Protein 4RWW (pdb70)

InterPro domains:
  IPR010375 Cyclic-di-AMP receptor [PF06153] (1-109)
  IPR010375 Cyclic-di-AMP receptor [PTHR38456] (1-109)
  IPR011322 Nitrogen regulatory PII-like, alpha/beta [SSF54913] (1-108)
  IPR015867 Nitrogen regulatory protein PII/ATP phosphoribosyltransferase, C-terminal [G3DSA:3.30.70.120] (1-103)

CATH classification: 3.30.70.120

Solvent-accessible surface area: 17755 Å² total; per-residue (Å²): 65,34,0,0,5,0,20,3,6,73,116,3,10,111,105,0,4,79,21,0,53,190,26,121,11,53,20,10,34,11,89,6,42,15,6,119,29,107,38,46,27,11,1,0,6,0,23,4,93,85,165,63,17,126,87,0,8,56,33,0,90,120,15,0,83,13,67,114,48,98,52,109,67,94,108,99,177,56,145,97,154,86,126,168,122,46,201,83,103,87,30,160,35,17,0,2,40,0,18,2,3,31,22,97,39,76,45,92,23,76,77,101,203,86,31,0,0,3,0,19,4,6,77,118,5,8,89,143,0,7,67,24,0,49,183,26,120,13,54,20,10,75,1,86,5,51,11,5,115,25,90,37,45,31,6,0,0,7,0,22,10,89,82,158,65,12,126,82,0,6,41,27,0,109,120,19,8,97,18,65,121,45,134,48,105,137,157,150,91,138,160,135,92,192,98,70,87,26,164,36,18,1,1,41,0,12,0,4,35,17,92,33,78,47,94,23,93,82,162,64,34,0,0,3,0,22,3,16,82,119,4,17,88,107,0,1,68,20,1,49,183,25,117,15,52,20,11,21,3,90,6,43,15,11,119,60,121,52,52,28,14,0,0,4,0,18,2,66,75,138,65,13,118,74,0,5,57,34,0,87,118,15,0,26,7,58,92,66,85,70,103,179,181,174,139,76,201,92,119,87,41,82,39,11,0,0,41,0,12,1,3,30,19,103,29,82,41,92,26,115,53,102

B-factor: mean 17.12, std 9.68, range [6.4, 66.43]

Organism: Listeria monocytogenes serovar 1/2a (strain ATCC BAA-679 / EGD-e) (NCBI:txid169963)

Secondary structure (DSSP, 8-state):
-EEEEEEE-HHHHHHHHHHHHHTT---EEEEEEETTT--EEEEEEEEE-GGGHHHHHHHHHHH---EEEEPPPP----SSSS-------EEEE-SEEEEEEE-SEEEEE----/-EEEEEEE-HHHHHHHHHHHHHTT---EEEEEEETTT--EEEEEEEEE-GGGHHHHHHHHHHH---EEEEPP---S--PPPP-EEEE-SEEEEEEE-SEEEEE---/-EEEEEEE-HHHHHHHHHHHHHTT---EEEEEEETTT--EEEEEEEEE-GGGHHHHHHHHHHH---EEEE-------S--EEEE-SEEEEEEE-SEEEEE---

Foldseek 3Di:
DKKKKKKAAPVLVVVLVVLCVVVVWDKDKDWDADPVLRDIIMIIITDDDPVCVVVSVVSLQVRFAKDWDWRPDDPDDDDDPDDDDDDTDTDIDGRIDMDIGDDPDDDDDDDDD/DKKKKKKAAPVLVVVLVVLCVVVVWDKDKDWDADPPLRDITIIIITDDDPVCVVVSVVSQVVRFAKDWDWGDDPPDDDDDDTDTDTDGRIDMDIGDDPDDDDDDDD/DKKKKKKAAPVLVVVLCVLCVVVVWDKDKDFDADDPQRGTTIIIITDDDPVCPVVSVVSLQVRFAWDWDWRDDVDDDDTDTDTRHRIDMDIGDDPDDDDDDDD

Sequence (322 aa):
MKLIFAIVQDQDSNRLSSDALTKGNFGATKLATTGGFLKAGNTTFIIGTEDERVEDALAIIKENCKAREQMMTPSASLGVTVDTYVPYPIEVQVGGATVFVMPVESFHHFLEHHMKLIFAIVQDQDSSNNRLSDALTKGNFGATKLATTGGFLKAGNTTFIIGTEDERVEDALAIIKEENCKAREQMMTPTVDTYVPYPIEVQVGGATVFVMMPVESFHHFLEHMKLIFAIVQDQDSNRLSDALTKGNFGATKLATTTGGFLKAGNTTFIIGTTEDERVEDALAIIKENCKAREQMMTPTYVPYPIEVQVGGATVFVMPVESFHHFLEH

Nearest PDB structures (foldseek):
  4rww-assembly1_A  TM=1.009E+00  e=6.161E-22  Listeria monocytogenes EGD-e
  4rww-assembly1_B  TM=9.510E-01  e=1.796E-19  Listeria monocytogenes EGD-e
  4rww-assembly1_C  TM=9.713E-01  e=3.162E-18  Listeria monocytogenes EGD-e
  4rle-assembly1_A  TM=8.998E-01  e=3.228E-13  Bacillus subtilis subsp. subtilis str. 168
  3m05-assembly1_B  TM=8.371E-01  e=7.255E-12  Pediococcus pentosaceus ATCC 25745

Structure (mmCIF, N/CA/C/O backbone):
data_4RWW
#
_entry.id   4RWW
#
_cell.length_a   51.108
_cell.length_b   51.788
_cell.length_c   52.996
_cell.angle_alpha   110.80
_cell.angle_beta   105.59
_cell.angle_gamma   109.84
#
_symmetry.space_group_name_H-M   'P 1'
#
loop_
_entity.id
_entity.type
_entity.pdbx_description
1 polymer 'Lmo2692 protein'
2 non-polymer "(2R,3R,3aS,5R,7aR,9R,10R,10aS,12R,14aR)-2,9-bis(6-amino-9H-purin-9-yl)octahydro-2H,7H-difuro[3,2-d:3',2'-j][1,3,7,9,2,8 ]tetraoxadiphosphacyclododecine-3,5,10,12-tetrol 5,12-dioxide"
3 water water
#
loop_
_atom_site.group_PDB
_atom_site.id
_atom_site.type_symbol
_atom_site.label_atom_id
_atom_site.label_alt_id
_atom_site.label_comp_id
_atom_site.label_asym_id
_atom_site.label_entity_id
_atom_site.label_seq_id
_atom_site.pdbx_PDB_ins_code
_atom_site.Cartn_x
_atom_site.Cartn_y
_atom_site.Cartn_z
_atom_site.occupancy
_atom_site.B_iso_or_equiv
_atom_site.auth_seq_id
_atom_site.auth_comp_id
_atom_site.auth_asym_id
_atom_site.auth_atom_id
_atom_site.pdbx_PDB_model_num
ATOM 1 N N . MET A 1 1 ? 77.533 64.400 -109.081 1.00 12.23 1 MET A N 1
ATOM 2 C CA . MET A 1 1 ? 76.757 63.840 -107.918 1.00 10.79 1 MET A CA 1
ATOM 3 C C . MET A 1 1 ? 76.218 65.015 -107.089 1.00 9.53 1 MET A C 1
ATOM 4 O O . MET A 1 1 ? 76.801 66.095 -107.105 1.00 11.72 1 MET A O 1
ATOM 9 N N . LYS A 1 2 ? 75.092 64.789 -106.417 1.00 9.78 2 LYS A N 1
ATOM 10 C CA . LYS A 1 2 ? 74.496 65.734 -105.545 1.00 8.92 2 LYS A CA 1
ATOM 11 C C . LYS A 1 2 ? 74.216 65.082 -104.206 1.00 9.40 2 LYS A C 1
ATOM 12 O O . LYS A 1 2 ? 74.121 63.849 -104.086 1.00 9.08 2 LYS A O 1
ATOM 18 N N . LEU A 1 3 ? 74.143 65.923 -103.171 1.00 8.63 3 LEU A N 1
ATOM 19 C CA . LEU A 1 3 ? 73.781 65.476 -101.829 1.00 9.30 3 LEU A CA 1
ATOM 20 C C . LEU A 1 3 ? 72.560 66.225 -101.371 1.00 9.59 3 LEU A C 1
ATOM 21 O O . LEU A 1 3 ? 72.559 67.442 -101.358 1.00 9.07 3 LEU A O 1
ATOM 26 N N . ILE A 1 4 ? 71.476 65.499 -101.185 1.00 8.47 4 ILE A N 1
ATOM 27 C CA . ILE A 1 4 ? 70.163 66.095 -100.902 1.00 8.27 4 ILE A CA 1
ATOM 28 C C . ILE A 1 4 ? 69.976 66.060 -99.375 1.00 9.19 4 ILE A C 1
ATOM 29 O O . ILE A 1 4 ? 70.059 65.008 -98.760 1.00 9.58 4 ILE A O 1
ATOM 34 N N . PHE A 1 5 ? 69.581 67.186 -98.785 1.00 8.19 5 PHE A N 1
ATOM 35 C CA . PHE A 1 5 ? 69.197 67.238 -97.395 1.00 8.84 5 PHE A CA 1
ATOM 36 C C . PHE A 1 5 ? 67.696 67.515 -97.388 1.00 9.88 5 PHE A C 1
ATOM 37 O O . PHE A 1 5 ? 67.238 68.507 -97.932 1.00 9.85 5 PHE A O 1
ATOM 45 N N . ALA A 1 6 ? 66.938 66.598 -96.837 1.00 9.59 6 ALA A N 1
ATOM 46 C CA . ALA A 1 6 ? 65.472 66.748 -96.810 1.00 8.51 6 ALA A CA 1
ATOM 47 C C . ALA A 1 6 ? 64.961 66.660 -95.374 1.00 11.00 6 ALA A C 1
ATOM 48 O O . ALA A 1 6 ? 65.194 65.663 -94.718 1.00 11.39 6 ALA A O 1
ATOM 50 N N . ILE A 1 7 ? 64.203 67.671 -94.943 1.00 9.29 7 ILE A N 1
ATOM 51 C CA . ILE A 1 7 ? 63.634 67.701 -93.610 1.00 8.88 7 ILE A CA 1
ATOM 52 C C . ILE A 1 7 ? 62.161 67.359 -93.756 1.00 9.09 7 ILE A C 1
ATOM 53 O O . ILE A 1 7 ? 61.441 68.019 -94.475 1.00 8.18 7 ILE A O 1
ATOM 58 N N . VAL A 1 8 ? 61.763 66.281 -93.121 1.00 9.37 8 VAL A N 1
ATOM 59 C CA . VAL A 1 8 ? 60.428 65.696 -93.299 1.00 9.89 8 VAL A CA 1
ATOM 60 C C . VAL A 1 8 ? 59.807 65.426 -91.939 1.00 9.74 8 VAL A C 1
ATOM 61 O O . VAL A 1 8 ? 60.483 65.384 -90.916 1.00 10.69 8 VAL A O 1
ATOM 65 N N . GLN A 1 9 ? 58.506 65.175 -91.937 1.00 11.15 9 GLN A N 1
ATOM 66 C CA . GLN A 1 9 ? 57.799 64.879 -90.726 1.00 12.40 9 GLN A CA 1
ATOM 67 C C . GLN A 1 9 ? 58.050 63.422 -90.316 1.00 11.80 9 GLN A C 1
ATOM 68 O O . GLN A 1 9 ? 58.157 62.509 -91.153 1.00 14.05 9 GLN A O 1
ATOM 74 N N . ASP A 1 10 ? 58.081 63.210 -89.010 1.00 11.65 10 ASP A N 1
ATOM 75 C CA . ASP A 1 10 ? 58.258 61.872 -88.439 1.00 12.95 10 ASP A CA 1
ATOM 76 C C . ASP A 1 10 ? 57.270 60.853 -88.980 1.00 12.70 10 ASP A C 1
ATOM 77 O O . ASP A 1 10 ? 57.639 59.678 -89.256 1.00 14.59 10 ASP A O 1
ATOM 82 N N . GLN A 1 11 ? 56.036 61.306 -89.194 1.00 16.29 11 GLN A N 1
ATOM 83 C CA . GLN A 1 11 ? 54.947 60.423 -89.696 1.00 18.78 11 GLN A CA 1
ATOM 84 C C . GLN A 1 11 ? 55.253 59.824 -91.071 1.00 15.33 11 GLN A C 1
ATOM 85 O O . GLN A 1 11 ? 54.771 58.710 -91.397 1.00 18.30 11 GLN A O 1
ATOM 91 N N . ASP A 1 12 ? 56.103 60.512 -91.848 1.00 13.55 12 ASP A N 1
ATOM 92 C CA . ASP A 1 12 ? 56.460 60.074 -93.214 1.00 13.99 12 ASP A CA 1
ATOM 93 C C . ASP A 1 12 ? 57.847 59.383 -93.309 1.00 13.42 12 ASP A C 1
ATOM 94 O O . ASP A 1 12 ? 58.222 58.863 -94.378 1.00 14.51 12 ASP A O 1
ATOM 99 N N . SER A 1 13 ? 58.558 59.325 -92.194 1.00 13.12 13 SER A N 1
ATOM 100 C CA . SER A 1 13 ? 59.961 58.917 -92.210 1.00 12.70 13 SER A CA 1
ATOM 101 C C . SER A 1 13 ? 60.103 57.454 -92.649 1.00 15.35 13 SER A C 1
ATOM 102 O O . SER A 1 13 ? 60.896 57.127 -93.531 1.00 13.95 13 SER A O 1
ATOM 105 N N . ASN A 1 14 ? 59.322 56.561 -92.043 1.00 15.46 14 ASN A N 1
ATOM 106 C CA . ASN A 1 14 ? 59.429 55.154 -92.422 1.00 17.58 14 ASN A CA 1
ATOM 107 C C . ASN A 1 14 ? 58.998 54.882 -93.864 1.00 15.46 14 ASN A C 1
ATOM 108 O O . ASN A 1 14 ? 59.666 54.123 -94.585 1.00 16.03 14 ASN A O 1
ATOM 113 N N . ARG A 1 15 ? 57.927 55.530 -94.301 1.00 15.69 15 ARG A N 1
ATOM 114 C CA . ARG A 1 15 ? 57.415 55.381 -95.647 1.00 16.95 15 ARG A CA 1
ATOM 115 C C . ARG A 1 15 ? 58.440 55.915 -96.669 1.00 14.87 15 ARG A C 1
ATOM 116 O O . ARG A 1 15 ? 58.698 55.301 -97.699 1.00 15.27 15 ARG A O 1
ATOM 124 N N . LEU A 1 16 ? 59.073 57.035 -96.352 1.00 12.91 16 LEU A N 1
ATOM 125 C CA . LEU A 1 16 ? 60.074 57.594 -97.266 1.00 11.36 16 LEU A CA 1
ATOM 126 C C . LEU A 1 16 ? 61.300 56.687 -97.357 1.00 12.43 16 LEU A C 1
ATOM 127 O O . LEU A 1 16 ? 61.775 56.396 -98.452 1.00 14.32 16 LEU A O 1
ATOM 132 N N A SER A 1 17 ? 61.786 56.205 -96.216 0.50 11.96 17 SER A N 1
ATOM 133 N N B SER A 1 17 ? 61.753 56.189 -96.223 0.50 13.34 17 SER A N 1
ATOM 134 C CA A SER A 1 17 ? 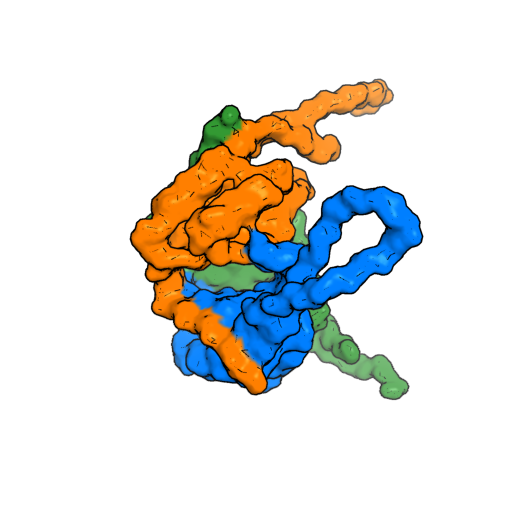62.942 55.304 -96.196 0.50 11.89 17 SER A CA 1
ATOM 135 C CA B SER A 1 17 ? 62.909 55.326 -96.200 0.50 14.48 17 SER A CA 1
ATOM 136 C C A SER A 1 17 ? 62.641 54.073 -97.052 0.50 12.22 17 SER A C 1
ATOM 137 C C B SER A 1 17 ? 62.647 54.067 -97.028 0.50 13.54 17 SER A C 1
ATOM 138 O O A SER A 1 17 ? 63.458 53.672 -97.840 0.50 12.78 17 SER A O 1
ATOM 139 O O B SER A 1 17 ? 63.499 53.643 -97.770 0.50 13.61 17 SER A O 1
ATOM 144 N N . ASP A 1 18 ? 61.478 53.463 -96.850 1.00 13.84 18 ASP A N 1
ATOM 145 C CA . ASP A 1 18 ? 61.091 52.273 -97.635 1.00 15.29 18 ASP A CA 1
ATOM 146 C C . ASP A 1 18 ? 61.031 52.566 -99.132 1.00 13.92 18 ASP A C 1
ATOM 147 O O . ASP A 1 18 ? 61.558 51.799 -99.961 1.00 14.38 18 ASP A O 1
ATOM 152 N N . ALA A 1 19 ? 60.503 53.736 -99.491 1.00 12.26 19 ALA A N 1
ATOM 153 C CA . ALA A 1 19 ? 60.374 54.113 -100.885 1.00 12.30 19 ALA A CA 1
ATOM 154 C C . ALA A 1 19 ? 61.725 54.390 -101.518 1.00 11.79 19 ALA A C 1
ATOM 155 O O . ALA A 1 19 ? 61.954 54.066 -102.658 1.00 11.70 19 ALA A O 1
ATOM 157 N N . LEU A 1 20 ? 62.633 55.006 -100.765 1.00 10.12 20 LEU A N 1
ATOM 158 C CA . LEU A 1 20 ? 63.961 55.219 -101.294 1.00 9.41 20 LEU A CA 1
ATOM 159 C C . LEU A 1 20 ? 64.662 53.892 -101.556 1.00 11.44 20 LEU A C 1
ATOM 160 O O . LEU A 1 20 ? 65.276 53.736 -102.592 1.00 11.78 20 LEU A O 1
ATOM 165 N N . THR A 1 21 ? 64.657 52.996 -100.587 1.00 12.44 21 THR A N 1
ATOM 166 C CA . THR A 1 21 ? 65.264 51.670 -100.766 1.00 13.39 21 THR A CA 1
ATOM 167 C C . THR A 1 21 ? 64.662 50.935 -101.971 1.00 12.41 21 THR A C 1
ATOM 168 O O . THR A 1 21 ? 65.384 50.387 -102.791 1.00 12.54 21 THR A O 1
ATOM 172 N N . LYS A 1 22 ? 63.335 50.934 -102.094 1.00 12.59 22 LYS A N 1
ATOM 173 C CA . LYS A 1 22 ? 62.679 50.276 -103.231 1.00 14.55 22 LYS A CA 1
ATOM 174 C C . LYS A 1 22 ? 63.129 50.878 -104.552 1.00 14.56 22 LYS A C 1
ATOM 175 O O . LYS A 1 22 ? 63.288 50.160 -105.545 1.00 16.81 22 LYS A O 1
ATOM 181 N N . GLY A 1 23 ? 63.421 52.175 -104.536 1.00 12.00 23 GLY A N 1
AT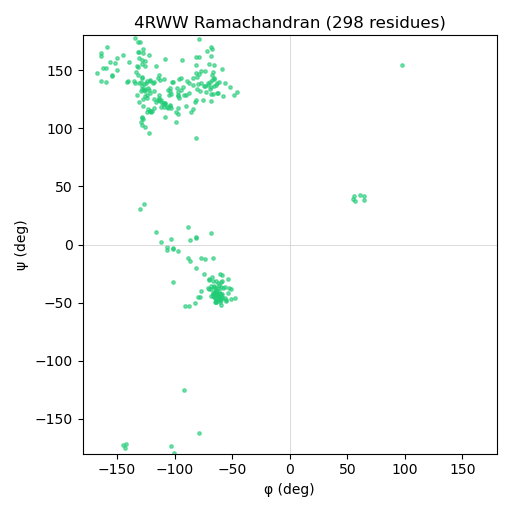OM 182 C CA . GLY A 1 23 ? 63.940 52.877 -105.691 1.00 10.81 23 GLY A CA 1
ATOM 183 C C . GLY A 1 23 ? 65.451 52.856 -105.894 1.00 10.66 23 GLY A C 1
ATOM 184 O O . GLY A 1 23 ? 65.985 53.515 -106.791 1.00 12.11 23 GLY A O 1
ATOM 185 N N . ASN A 1 24 ? 66.146 52.127 -105.021 1.00 11.36 24 ASN A N 1
ATOM 186 C CA . ASN A 1 24 ? 67.573 51.932 -105.072 1.00 11.05 24 ASN A CA 1
ATOM 187 C C . ASN A 1 24 ? 68.294 53.239 -104.856 1.00 11.26 24 ASN A C 1
ATOM 188 O O . ASN A 1 24 ? 69.347 53.484 -105.443 1.00 10.54 24 ASN A O 1
ATOM 193 N N . PHE A 1 25 ? 67.758 54.063 -103.953 1.00 10.65 25 PHE A N 1
ATOM 194 C CA . PHE A 1 25 ? 68.507 55.245 -103.473 1.00 11.67 25 PHE A CA 1
ATOM 195 C C . PHE A 1 25 ? 69.045 54.940 -102.079 1.00 12.06 25 PHE A C 1
ATOM 196 O O . PHE A 1 25 ? 68.284 54.512 -101.226 1.00 13.51 25 PHE A O 1
ATOM 204 N N . GLY A 1 26 ? 70.325 55.227 -101.867 1.00 12.67 26 GLY A N 1
ATOM 205 C CA . GLY A 1 26 ? 70.901 55.147 -100.540 1.00 11.56 26 GLY A CA 1
ATOM 206 C C . GLY A 1 26 ? 70.511 56.375 -99.753 1.00 11.15 26 GLY A C 1
ATOM 207 O O . GLY A 1 26 ? 70.160 57.422 -100.308 1.00 10.64 26 GLY A O 1
ATOM 208 N N . ALA A 1 27 ? 70.627 56.261 -98.444 1.00 9.50 27 ALA A N 1
ATOM 209 C CA . ALA A 1 27 ? 70.109 57.314 -97.553 1.00 10.03 27 ALA A CA 1
ATOM 210 C C . ALA A 1 27 ? 70.648 57.072 -96.180 1.00 11.52 27 ALA A C 1
ATOM 211 O O . ALA A 1 27 ? 70.826 55.904 -95.725 1.00 9.81 27 ALA A O 1
ATOM 213 N N . THR A 1 28 ? 70.865 58.180 -95.476 1.00 9.01 28 THR A N 1
ATOM 214 C CA . THR A 1 28 ? 71.179 58.149 -94.071 1.00 9.20 28 THR A CA 1
ATOM 215 C C . THR A 1 28 ? 70.213 59.128 -93.411 1.00 10.97 28 THR A C 1
ATOM 216 O O . THR A 1 28 ? 69.926 60.188 -93.974 1.00 11.86 28 THR A O 1
ATOM 220 N N . LYS A 1 29 ? 69.673 58.789 -92.237 1.00 9.99 29 LYS A N 1
ATOM 221 C CA . LYS A 1 29 ? 68.834 59.758 -91.568 1.00 12.00 29 LYS A CA 1
ATOM 222 C C . LYS A 1 29 ? 69.118 59.991 -90.131 1.00 12.42 29 LYS A C 1
ATOM 223 O O . LYS A 1 29 ? 69.755 59.192 -89.474 1.00 9.75 29 LYS A O 1
ATOM 229 N N . LEU A 1 30 ? 68.558 61.073 -89.616 1.00 13.82 30 LEU A N 1
ATOM 230 C CA . LEU A 1 30 ? 68.678 61.374 -88.217 1.00 17.09 30 LEU A CA 1
ATOM 231 C C . LEU A 1 30 ? 67.487 62.142 -87.698 1.00 15.45 30 LEU A C 1
ATOM 232 O O . LEU A 1 30 ? 66.855 62.903 -88.400 1.00 12.85 30 LEU A O 1
ATOM 237 N N . ALA A 1 31 ? 67.198 61.931 -86.422 1.00 15.93 31 ALA A N 1
ATOM 238 C CA . ALA A 1 31 ? 66.175 62.673 -85.716 1.00 16.21 31 ALA A CA 1
ATOM 239 C C . ALA A 1 31 ? 66.650 64.094 -85.461 1.00 15.37 31 ALA A C 1
ATOM 240 O O . ALA A 1 31 ? 67.761 64.312 -84.992 1.00 15.43 31 ALA A O 1
ATOM 242 N N . THR A 1 32 ? 65.791 65.043 -85.783 1.00 13.45 32 THR A N 1
ATOM 243 C CA . THR A 1 32 ? 66.122 66.459 -85.642 1.00 11.92 32 THR A CA 1
ATOM 244 C C . THR A 1 32 ? 64.932 67.127 -84.987 1.00 11.29 32 THR A C 1
ATOM 245 O O . THR A 1 32 ? 63.965 66.462 -84.596 1.00 12.31 32 THR A O 1
ATOM 249 N N . THR A 1 33 ? 65.036 68.420 -84.715 1.00 11.09 33 THR A N 1
ATOM 250 C CA . THR A 1 33 ? 63.870 69.198 -84.284 1.00 11.53 33 THR A CA 1
ATOM 251 C C . THR A 1 33 ? 63.806 70.484 -85.099 1.00 12.22 33 THR A C 1
ATOM 252 O O . THR A 1 33 ? 64.858 71.025 -85.553 1.00 11.21 33 THR A O 1
ATOM 256 N N . GLY A 1 34 ? 62.595 71.013 -85.255 1.00 9.67 34 GLY A N 1
ATOM 257 C CA . GLY A 1 34 ? 62.391 72.252 -85.985 1.00 10.44 34 GLY A CA 1
ATOM 258 C C . GLY A 1 34 ? 62.606 73.453 -85.124 1.00 11.03 34 GLY A C 1
ATOM 259 O O . GLY A 1 34 ? 62.307 73.453 -83.898 1.00 12.56 34 GLY A O 1
ATOM 260 N N . GLY A 1 35 ? 63.184 74.490 -85.726 1.00 9.76 35 GLY A N 1
ATOM 261 C CA . GLY A 1 35 ? 63.457 75.678 -84.993 1.00 10.54 35 GLY A CA 1
ATOM 262 C C . GLY A 1 35 ? 62.194 76.418 -84.576 1.00 13.83 35 GLY A C 1
ATOM 263 O O . GLY A 1 35 ? 62.203 77.116 -83.566 1.00 14.35 35 GLY A O 1
ATOM 264 N N . PHE A 1 36 ? 61.096 76.292 -85.321 1.00 11.94 36 PHE A N 1
ATOM 265 C CA . PHE A 1 36 ? 59.842 77.018 -84.936 1.00 11.93 36 PHE A CA 1
ATOM 266 C C . PHE A 1 36 ? 58.962 76.245 -83.967 1.00 12.60 36 PHE A C 1
ATOM 267 O O . PHE A 1 36 ? 58.607 76.765 -82.919 1.00 13.63 36 PHE A O 1
ATOM 275 N N . LEU A 1 37 ? 58.611 75.014 -84.281 1.00 10.91 37 LEU A N 1
ATOM 276 C CA . LEU A 1 37 ? 57.687 74.283 -83.413 1.00 12.60 37 LEU A CA 1
ATOM 277 C C . LEU A 1 37 ? 58.415 73.562 -82.275 1.00 12.95 37 LEU A C 1
ATOM 278 O O . LEU A 1 37 ? 57.801 73.129 -81.280 1.00 13.89 37 LEU A O 1
ATOM 283 N N . LYS A 1 38 ? 59.736 73.451 -82.384 1.00 13.31 38 LYS A N 1
ATOM 284 C CA . LYS A 1 38 ? 60.534 72.813 -81.370 1.00 14.10 38 LYS A CA 1
ATOM 285 C C . LYS A 1 38 ? 60.070 71.401 -81.125 1.00 16.28 38 LYS A C 1
ATOM 286 O O . LYS A 1 38 ? 60.129 70.872 -80.009 1.00 18.19 38 LYS A O 1
ATOM 292 N N . ALA A 1 39 ? 59.670 70.737 -82.194 1.00 13.56 39 ALA A N 1
ATOM 293 C CA . ALA A 1 39 ? 59.189 69.394 -82.098 1.00 16.74 39 ALA A CA 1
ATOM 294 C C . ALA A 1 39 ? 60.008 68.463 -82.965 1.00 14.88 39 ALA A C 1
ATOM 295 O O . ALA A 1 39 ? 60.762 68.900 -83.858 1.00 13.87 39 ALA A O 1
ATOM 297 N N . GLY A 1 40 ? 59.896 67.181 -82.704 1.00 14.04 40 GLY A N 1
ATOM 298 C CA . GLY A 1 40 ? 60.690 66.205 -83.467 1.00 12.80 40 GLY A CA 1
ATOM 299 C C . GLY A 1 40 ? 60.349 66.160 -84.950 1.00 12.21 40 GLY A C 1
ATOM 300 O O . GLY A 1 40 ? 59.180 66.276 -85.338 1.00 13.77 40 GLY A O 1
ATOM 301 N N . ASN A 1 41 ? 61.382 66.089 -85.795 1.00 11.15 41 ASN A N 1
ATOM 302 C CA . ASN A 1 41 ? 61.195 65.770 -87.199 1.00 11.36 41 ASN A CA 1
ATOM 303 C C . ASN A 1 41 ? 62.398 64.952 -87.626 1.00 11.17 41 ASN A C 1
ATOM 304 O O . ASN A 1 41 ? 63.162 64.501 -86.779 1.00 10.95 41 ASN A O 1
ATOM 309 N N . THR A 1 42 ? 62.520 64.674 -88.921 1.00 10.67 42 THR A N 1
ATOM 310 C CA . THR A 1 42 ? 63.590 63.805 -89.394 1.00 10.69 42 THR A CA 1
ATOM 311 C C . THR A 1 42 ? 64.297 64.474 -90.551 1.00 10.68 42 THR A C 1
ATOM 312 O O . THR A 1 42 ? 63.659 65.023 -91.438 1.00 12.28 42 THR A O 1
ATOM 316 N N . THR A 1 43 ? 65.609 64.364 -90.555 1.00 10.62 43 THR A N 1
ATOM 317 C CA . THR A 1 43 ? 66.425 64.881 -91.666 1.00 10.25 43 THR A CA 1
ATOM 318 C C . THR A 1 43 ? 67.108 63.737 -92.406 1.00 11.35 43 THR A C 1
ATOM 319 O O . THR A 1 43 ? 67.765 62.896 -91.782 1.00 11.13 43 THR A O 1
ATOM 323 N N . PHE A 1 44 ? 66.880 63.670 -93.721 1.00 10.00 44 PHE A N 1
ATOM 324 C CA . PHE A 1 44 ? 67.456 62.661 -94.596 1.00 9.34 44 PHE A CA 1
ATOM 325 C C . PHE A 1 44 ? 68.627 63.272 -95.345 1.00 9.86 44 PHE A C 1
ATOM 326 O O . PHE A 1 44 ? 68.552 64.435 -95.733 1.00 11.88 44 PHE A O 1
ATOM 334 N N . ILE A 1 45 ? 69.691 62.495 -95.501 1.00 9.20 45 ILE A N 1
ATOM 335 C CA . ILE A 1 45 ? 70.826 62.831 -96.353 1.00 8.77 45 ILE A CA 1
ATOM 336 C C . ILE A 1 45 ? 70.891 61.769 -97.431 1.00 9.36 45 ILE A C 1
ATOM 337 O O . ILE A 1 45 ? 71.027 60.580 -97.129 1.00 9.40 45 ILE A O 1
ATOM 342 N N . ILE A 1 46 ? 70.716 62.183 -98.676 1.00 7.35 46 ILE A N 1
ATOM 343 C CA . ILE A 1 46 ? 70.539 61.239 -99.797 1.00 8.38 46 ILE A CA 1
ATOM 344 C C . ILE A 1 46 ? 71.532 61.633 -100.879 1.00 8.22 46 ILE A C 1
ATOM 345 O O . ILE A 1 46 ? 71.350 62.649 -101.558 1.00 8.49 46 ILE A O 1
ATOM 350 N N . GLY A 1 47 ? 72.571 60.842 -101.084 1.00 7.91 47 GLY A N 1
ATOM 351 C CA . GLY A 1 47 ? 73.537 61.119 -102.161 1.00 8.03 47 GLY A CA 1
ATOM 352 C C . GLY A 1 47 ? 73.067 60.432 -103.444 1.00 8.94 47 GLY A C 1
ATOM 353 O O . GLY A 1 47 ? 72.640 59.269 -103.395 1.00 8.96 47 GLY A O 1
ATOM 354 N N . THR A 1 48 ? 73.223 61.101 -104.575 1.00 9.21 48 THR A N 1
ATOM 355 C CA . THR A 1 48 ? 72.653 60.571 -105.828 1.00 9.36 48 THR A CA 1
ATOM 356 C C . THR A 1 48 ? 73.467 61.111 -106.980 1.00 9.20 48 THR A C 1
ATOM 357 O O . THR A 1 48 ? 73.869 62.283 -107.016 1.00 10.39 48 THR A O 1
ATOM 361 N N . GLU A 1 49 ? 73.611 60.286 -108.014 1.00 8.58 49 GLU A N 1
ATOM 362 C CA . GLU A 1 49 ? 74.187 60.780 -109.256 1.00 8.63 49 GLU A CA 1
ATOM 363 C C . GLU A 1 49 ? 73.264 61.832 -109.905 1.00 10.21 49 GLU A C 1
ATOM 364 O O . GLU A 1 49 ? 72.045 61.809 -109.701 1.00 9.48 49 GLU A O 1
ATOM 370 N N . ASP A 1 50 ? 73.854 62.721 -110.695 1.00 10.88 50 ASP A N 1
ATOM 371 C CA . ASP A 1 50 ? 73.089 63.826 -111.324 1.00 11.97 50 ASP A CA 1
ATOM 372 C C . ASP A 1 50 ? 71.855 63.332 -112.123 1.00 11.62 50 ASP A C 1
ATOM 373 O O . ASP A 1 50 ? 70.776 63.897 -112.035 1.00 12.06 50 ASP A O 1
ATOM 378 N N . GLU A 1 51 ? 72.019 62.250 -112.873 1.00 11.08 51 GLU A N 1
ATOM 379 C CA . GLU A 1 51 ? 70.949 61.627 -113.643 1.00 11.63 51 GLU A CA 1
ATOM 380 C C . GLU A 1 51 ? 69.718 61.294 -112.834 1.00 11.60 51 GLU A C 1
ATOM 381 O O . GLU A 1 51 ? 68.590 61.294 -113.374 1.00 11.93 51 GLU A O 1
ATOM 387 N N . ARG A 1 52 ? 69.921 61.005 -111.522 1.00 8.89 52 ARG A N 1
ATOM 388 C CA . ARG A 1 52 ? 68.896 60.421 -110.663 1.00 8.93 52 ARG A CA 1
ATOM 389 C C . ARG A 1 52 ? 68.214 61.429 -109.733 1.00 9.31 52 ARG A C 1
ATOM 390 O O . ARG A 1 52 ? 67.281 61.089 -109.015 1.00 9.78 52 ARG A O 1
ATOM 398 N N . VAL A 1 53 ? 68.680 62.653 -109.768 1.00 9.34 53 VAL A N 1
ATOM 399 C CA . VAL A 1 53 ? 68.199 63.670 -108.819 1.00 10.74 53 VAL A CA 1
ATOM 400 C C . VAL A 1 53 ? 66.703 63.875 -108.935 1.00 11.81 53 VAL A C 1
ATOM 401 O O . VAL A 1 53 ? 65.988 63.866 -107.931 1.00 10.89 53 VAL A O 1
ATOM 405 N N . GLU A 1 54 ? 66.181 63.999 -110.166 1.00 12.23 54 GLU A N 1
ATOM 406 C CA . GLU A 1 54 ? 64.754 64.221 -110.310 1.00 14.68 54 GLU A CA 1
ATOM 407 C C . GLU A 1 54 ? 63.932 63.028 -109.868 1.00 12.71 54 GLU A C 1
ATOM 408 O O . GLU A 1 54 ? 62.906 63.224 -109.230 1.00 13.94 54 GLU A O 1
ATOM 414 N N . ASP A 1 55 ? 64.457 61.799 -110.032 1.00 12.13 55 ASP A N 1
ATOM 415 C CA . ASP A 1 55 ? 63.780 60.641 -109.501 1.00 12.30 55 ASP A CA 1
ATOM 416 C C . ASP A 1 55 ? 63.729 60.660 -107.940 1.00 11.31 55 ASP A C 1
ATOM 417 O O . ASP A 1 55 ? 62.728 60.299 -107.344 1.00 12.07 55 ASP A O 1
ATOM 422 N N . ALA A 1 56 ? 64.822 61.060 -107.297 1.00 10.81 56 ALA A N 1
ATOM 423 C CA . ALA A 1 56 ? 64.876 61.108 -105.834 1.00 9.95 56 ALA A CA 1
ATOM 424 C C . ALA A 1 56 ? 63.903 62.142 -105.321 1.00 8.55 56 ALA A C 1
ATOM 425 O O . ALA A 1 56 ? 63.141 61.888 -104.389 1.00 10.61 56 ALA A O 1
ATOM 427 N N . LEU A 1 57 ? 63.874 63.296 -105.968 1.00 10.00 57 LEU A N 1
ATOM 428 C CA . LEU A 1 57 ? 62.906 64.346 -105.594 1.00 11.22 57 LEU A CA 1
ATOM 429 C C . LEU A 1 57 ? 61.487 63.918 -105.786 1.00 11.16 57 LEU A C 1
ATOM 430 O O . LEU A 1 57 ? 60.622 64.218 -104.963 1.00 12.22 57 LEU A O 1
ATOM 435 N N . ALA A 1 58 ? 61.214 63.157 -106.846 1.00 10.96 58 ALA A N 1
ATOM 436 C CA . ALA A 1 58 ? 59.884 62.637 -107.032 1.00 11.96 58 ALA A CA 1
ATOM 437 C C . ALA A 1 58 ? 59.440 61.702 -105.916 1.00 11.10 58 ALA A C 1
ATOM 438 O O . ALA A 1 58 ? 58.279 61.692 -105.510 1.00 12.89 58 ALA A O 1
ATOM 440 N N . ILE A 1 59 ? 60.352 60.837 -105.469 1.00 10.80 59 ILE A N 1
ATOM 441 C CA . ILE A 1 59 ? 60.057 59.934 -104.415 1.00 11.17 59 ILE A CA 1
ATOM 442 C C . ILE A 1 59 ? 59.759 60.714 -103.116 1.00 11.84 59 ILE A C 1
ATOM 443 O O . ILE A 1 59 ? 58.834 60.381 -102.344 1.00 12.83 59 ILE A O 1
ATOM 448 N N . ILE A 1 60 ? 60.569 61.738 -102.856 1.00 11.71 60 ILE A N 1
ATOM 449 C CA . ILE A 1 60 ? 60.347 62.576 -101.681 1.00 10.70 60 ILE A CA 1
ATOM 450 C C . ILE A 1 60 ? 58.990 63.260 -101.774 1.00 10.85 60 ILE A C 1
ATOM 451 O O . ILE A 1 60 ? 58.200 63.212 -100.820 1.00 11.94 60 ILE A O 1
ATOM 456 N N . LYS A 1 61 ? 58.708 63.855 -102.927 1.00 10.78 61 LYS A N 1
ATOM 457 C CA . LYS A 1 61 ? 57.419 64.574 -103.128 1.00 12.66 61 LYS A CA 1
ATOM 458 C C . LYS A 1 61 ? 56.239 63.608 -102.927 1.00 14.13 61 LYS A C 1
ATOM 459 O O . LYS A 1 61 ? 55.186 64.003 -102.401 1.00 16.24 61 LYS A O 1
ATOM 465 N N . GLU A 1 62 ? 56.345 62.391 -103.448 1.00 13.46 62 GLU A N 1
ATOM 466 C CA . GLU A 1 62 ? 55.248 61.415 -103.404 1.00 16.85 62 GLU A CA 1
ATOM 467 C C . GLU A 1 62 ? 54.963 60.870 -101.998 1.00 17.88 62 GLU A C 1
ATOM 468 O O . GLU A 1 62 ? 53.816 60.538 -101.660 1.00 19.41 62 GLU A O 1
ATOM 474 N N . ASN A 1 63 ? 55.991 60.807 -101.155 1.00 14.66 63 ASN A N 1
ATOM 475 C CA . ASN A 1 63 ? 55.882 60.117 -99.887 1.00 13.91 63 ASN A CA 1
ATOM 476 C C . ASN A 1 63 ? 55.808 61.025 -98.648 1.00 15.54 63 ASN A C 1
ATOM 477 O O . ASN A 1 63 ? 55.621 60.530 -97.533 1.00 18.38 63 ASN A O 1
ATOM 482 N N . CYS A 1 64 ? 55.943 62.332 -98.845 1.00 13.88 64 CYS A N 1
ATOM 483 C CA . CYS A 1 64 ? 56.012 63.305 -97.726 1.00 15.32 64 CYS A CA 1
ATOM 484 C C . CYS A 1 64 ? 54.925 64.335 -97.934 1.00 20.15 64 CYS A C 1
ATOM 485 O O . CYS A 1 64 ? 55.055 65.184 -98.834 1.00 25.45 64 CYS A O 1
ATOM 488 N N . LYS A 1 65 ? 53.940 64.334 -97.022 1.00 14.33 65 LYS A N 1
ATOM 489 C CA . LYS A 1 65 ? 52.689 65.066 -97.185 1.00 17.22 65 LYS A CA 1
ATOM 490 C C . LYS A 1 65 ? 52.644 66.255 -96.223 1.00 13.38 65 LYS A C 1
ATOM 491 O O . LYS A 1 65 ? 53.024 66.124 -95.072 1.00 14.55 65 LYS A O 1
ATOM 497 N N . ALA A 1 66 ? 52.095 67.359 -96.683 1.00 12.64 66 ALA A N 1
ATOM 498 C CA . ALA A 1 66 ? 51.867 68.538 -95.860 1.00 12.36 66 ALA A CA 1
ATOM 499 C C . ALA A 1 66 ? 50.755 68.247 -94.881 1.00 13.37 66 ALA A C 1
ATOM 500 O O . ALA A 1 66 ? 49.731 67.574 -95.235 1.00 14.18 66 ALA A O 1
ATOM 502 N N . ARG A 1 67 ? 50.943 68.701 -93.652 1.00 11.87 67 ARG A N 1
ATOM 503 C CA . ARG A 1 67 ? 49.918 68.566 -92.594 1.00 12.08 67 ARG A CA 1
ATOM 504 C C . ARG A 1 67 ? 49.842 69.816 -91.758 1.00 14.76 67 ARG A C 1
ATOM 505 O O . ARG A 1 67 ? 50.745 70.630 -91.759 1.00 15.83 67 ARG A O 1
ATOM 513 N N . GLU A 1 68 ? 48.708 70.031 -91.102 1.00 12.14 68 GLU A N 1
ATOM 514 C CA . GLU A 1 68 ? 48.699 70.944 -89.976 1.00 12.03 68 GLU A CA 1
ATOM 515 C C . GLU A 1 68 ? 49.135 70.281 -88.677 1.00 12.79 68 GLU A C 1
ATOM 516 O O . GLU A 1 68 ? 48.765 69.126 -88.340 1.00 13.73 68 GLU A O 1
ATOM 522 N N . GLN A 1 69 ? 49.969 70.992 -87.913 1.00 12.17 69 GLN A N 1
ATOM 523 C CA . GLN A 1 69 ? 50.486 70.490 -86.655 1.00 12.03 69 GLN A CA 1
ATOM 524 C C . GLN A 1 69 ? 50.145 71.462 -85.542 1.00 13.67 69 GLN A C 1
ATOM 525 O O . GLN A 1 69 ? 50.266 72.649 -85.727 1.00 13.00 69 GLN A O 1
ATOM 531 N N . MET A 1 70 ? 49.784 70.963 -84.364 1.00 15.20 70 MET A N 1
ATOM 532 C CA . MET A 1 70 ? 49.468 71.862 -83.264 1.00 18.80 70 MET A CA 1
ATOM 533 C C . MET A 1 70 ? 50.716 72.491 -82.694 1.00 19.44 70 MET A C 1
ATOM 534 O O . MET A 1 70 ? 51.726 71.808 -82.497 1.00 22.02 70 MET A O 1
ATOM 539 N N . MET A 1 71 ? 50.635 73.783 -82.435 1.00 18.01 71 MET A N 1
ATOM 540 C CA . MET A 1 71 ? 51.656 74.487 -81.694 1.00 20.36 71 MET A CA 1
ATOM 541 C C . MET A 1 71 ? 51.509 74.113 -80.229 1.00 24.24 71 MET A C 1
ATOM 542 O O . MET A 1 71 ? 50.392 73.992 -79.748 1.00 30.86 71 MET A O 1
ATOM 547 N N . THR A 1 72 ? 52.611 73.834 -79.539 1.00 32.21 72 THR A N 1
ATOM 548 C CA . THR A 1 72 ? 52.509 73.504 -78.112 1.00 38.58 72 THR A CA 1
ATOM 549 C C . THR A 1 72 ? 51.850 74.661 -77.396 1.00 40.09 72 THR A C 1
ATOM 550 O O . THR A 1 72 ? 52.281 75.793 -77.551 1.00 34.19 72 THR A O 1
ATOM 554 N N . PRO A 1 73 ? 50.783 74.378 -76.621 1.00 51.23 73 PRO A N 1
ATOM 555 C CA . PRO A 1 73 ? 50.028 75.470 -76.009 1.00 56.58 73 PRO A CA 1
ATOM 556 C C . PRO A 1 73 ? 50.843 76.213 -74.952 1.00 60.18 73 PRO A C 1
ATOM 557 O O . PRO A 1 73 ? 51.937 75.766 -74.579 1.00 59.35 73 PRO A O 1
ATOM 561 N N . SER A 1 74 ? 50.327 77.360 -74.515 1.00 59.50 74 SER A N 1
ATOM 562 C CA . SER A 1 74 ? 51.051 78.227 -73.591 1.00 55.19 74 SER A CA 1
ATOM 563 C C . SER A 1 74 ? 51.275 77.523 -72.264 1.00 53.81 74 SER A C 1
ATOM 564 O O . SER A 1 74 ? 50.328 77.011 -71.652 1.00 60.53 74 SER A O 1
ATOM 567 N N . ALA A 1 75 ? 52.513 77.539 -71.788 1.00 41.30 75 ALA A N 1
ATOM 568 C CA . ALA A 1 75 ? 52.818 76.937 -70.481 1.00 50.68 75 ALA A CA 1
ATOM 569 C C . ALA A 1 75 ? 52.634 77.944 -69.321 1.00 41.29 75 ALA A C 1
ATOM 570 O O . ALA A 1 75 ? 53.094 77.697 -68.209 1.00 57.59 75 ALA A O 1
ATOM 572 N N . SER A 1 76 ? 51.958 79.059 -69.583 1.00 36.98 76 SER A N 1
ATOM 573 C CA . SER A 1 76 ? 51.788 80.113 -68.577 1.00 36.68 76 SER A CA 1
ATOM 574 C C . SER A 1 76 ? 50.882 79.695 -67.400 1.00 36.53 76 SER A C 1
ATOM 575 O O . SER A 1 76 ? 49.780 79.150 -67.600 1.00 28.09 76 SER A O 1
ATOM 578 N N . LEU A 1 77 ? 51.333 80.020 -66.182 1.00 30.56 77 LEU A N 1
ATOM 579 C CA . LEU A 1 77 ? 50.755 79.481 -64.960 1.00 26.29 77 LEU A CA 1
ATOM 580 C C . LEU A 1 77 ? 49.429 80.180 -64.696 1.00 22.52 77 LEU A C 1
ATOM 581 O O . LEU A 1 77 ? 49.358 81.395 -64.452 1.00 25.60 77 LEU A O 1
ATOM 586 N N . GLY A 1 78 ? 48.393 79.394 -64.570 1.00 18.53 78 GLY A N 1
ATOM 587 C CA . GLY A 1 78 ? 47.204 79.963 -64.012 1.00 17.09 78 GLY A CA 1
ATOM 588 C C . GLY A 1 78 ? 47.031 79.611 -62.557 1.00 17.55 78 GLY A C 1
ATOM 589 O O . GLY A 1 78 ? 47.885 78.925 -61.932 1.00 18.19 78 GLY A O 1
ATOM 590 N N . VAL A 1 79 ? 45.943 80.099 -62.007 1.00 14.02 79 VAL A N 1
ATOM 591 C CA . VAL A 1 79 ? 45.558 79.812 -60.634 1.00 15.02 79 VAL A CA 1
ATOM 592 C C . VAL A 1 79 ? 44.456 78.754 -60.529 1.00 14.10 79 VAL A C 1
ATOM 593 O O . VAL A 1 79 ? 44.363 78.014 -59.527 1.00 16.30 79 VAL A O 1
ATOM 597 N N . THR A 1 80 ? 43.550 78.707 -61.520 1.00 12.51 80 THR A N 1
ATOM 598 C CA . THR A 1 80 ? 42.493 77.751 -61.460 1.00 11.94 80 THR A CA 1
ATOM 599 C C . THR A 1 80 ? 43.057 76.324 -61.323 1.00 11.20 80 THR A C 1
ATOM 600 O O . THR A 1 80 ? 44.011 75.967 -61.996 1.00 13.33 80 THR A O 1
ATOM 604 N N . VAL A 1 81 ? 42.419 75.531 -60.487 1.00 11.24 81 VAL A N 1
ATOM 605 C CA . VAL A 1 81 ? 42.761 74.131 -60.353 1.00 11.90 81 VAL A CA 1
ATOM 606 C C . VAL A 1 81 ? 42.085 73.357 -61.494 1.00 10.14 81 VAL A C 1
ATOM 607 O O . VAL A 1 81 ? 40.942 72.896 -61.388 1.00 12.77 81 VAL A O 1
ATOM 611 N N . ASP A 1 82 ? 42.832 73.223 -62.560 1.00 11.19 82 ASP A N 1
ATOM 612 C CA . ASP A 1 82 ? 42.348 72.562 -63.782 1.00 12.12 82 ASP A CA 1
ATOM 613 C C . ASP A 1 82 ? 43.435 72.179 -64.734 1.00 12.47 82 ASP A C 1
ATOM 614 O O . ASP A 1 82 ? 44.569 72.695 -64.703 1.00 13.14 82 ASP A O 1
ATOM 619 N N . THR A 1 83 ? 43.051 71.315 -65.672 1.00 13.32 83 THR A N 1
ATOM 620 C CA . THR A 1 83 ? 43.740 71.193 -66.929 1.00 15.26 83 THR A CA 1
ATOM 621 C C . THR A 1 83 ? 43.028 72.006 -67.995 1.00 12.67 83 THR A C 1
ATOM 622 O O . THR A 1 83 ? 41.912 71.653 -68.384 1.00 13.05 83 THR A O 1
ATOM 626 N N . TYR A 1 84 ? 43.673 73.063 -68.447 1.00 12.12 84 TYR A N 1
ATOM 627 C CA . TYR A 1 84 ? 43.078 74.033 -69.362 1.00 11.87 84 TYR A CA 1
ATOM 628 C C . TYR A 1 84 ? 43.464 73.727 -70.811 1.00 12.28 84 TYR A C 1
ATOM 629 O O . TYR A 1 84 ? 44.641 73.491 -71.123 1.00 13.63 84 TYR A O 1
ATOM 638 N N . VAL A 1 85 ? 42.450 73.639 -71.677 1.00 10.30 85 VAL A N 1
ATOM 639 C CA . VAL A 1 85 ? 42.629 73.277 -73.064 1.00 11.62 85 VAL A CA 1
ATOM 640 C C . VAL A 1 85 ? 42.077 74.372 -73.937 1.00 11.41 85 VAL A C 1
ATOM 641 O O . VAL A 1 85 ? 40.819 74.436 -74.163 1.00 12.15 85 VAL A O 1
ATOM 645 N N . PRO A 1 86 ? 42.948 75.271 -74.384 1.00 10.89 86 PRO A N 1
ATOM 646 C CA . PRO A 1 86 ? 42.479 76.394 -75.151 1.00 10.36 86 PRO A CA 1
ATOM 647 C C . PRO A 1 86 ? 42.197 75.997 -76.578 1.00 11.62 86 PRO A C 1
ATOM 648 O O . PRO A 1 86 ? 42.526 74.854 -76.975 1.00 12.55 86 PRO A O 1
ATOM 652 N N . TYR A 1 87 ? 41.695 76.945 -77.357 1.00 11.91 87 TYR A N 1
ATOM 653 C CA . TYR A 1 87 ? 41.506 76.708 -78.806 1.00 11.49 87 TYR A CA 1
ATOM 654 C C . TYR A 1 87 ? 42.833 76.191 -79.355 1.00 12.13 87 TYR A C 1
ATOM 655 O O . TYR A 1 87 ? 43.894 76.750 -79.107 1.00 11.99 87 TYR A O 1
ATOM 664 N N . PRO A 1 88 ? 42.765 75.150 -80.183 1.00 12.17 88 PRO A N 1
ATOM 665 C CA . PRO A 1 88 ? 44.020 74.687 -80.817 1.00 13.87 88 PRO A CA 1
ATOM 666 C C . PRO A 1 88 ? 44.581 75.751 -81.781 1.00 13.33 88 PRO A C 1
ATOM 667 O O . PRO A 1 88 ? 43.823 76.404 -82.501 1.00 15.53 88 PRO A O 1
ATOM 671 N N . ILE A 1 89 ? 45.898 75.869 -81.817 1.00 15.70 89 ILE A N 1
ATOM 672 C CA . ILE A 1 89 ? 46.588 76.714 -82.784 1.00 15.87 89 ILE A CA 1
ATOM 673 C C . ILE A 1 89 ? 47.279 75.793 -83.790 1.00 14.08 89 ILE A C 1
ATOM 674 O O . ILE A 1 89 ? 48.108 74.998 -83.402 1.00 16.83 89 ILE A O 1
ATOM 679 N N . GLU A 1 90 ? 46.772 75.766 -85.007 1.00 12.67 90 GLU A N 1
ATOM 680 C CA . GLU A 1 90 ? 47.228 74.829 -86.016 1.00 14.55 90 GLU A CA 1
ATOM 681 C C . GLU A 1 90 ? 48.228 75.572 -86.907 1.00 12.92 90 GLU A C 1
ATOM 682 O O . GLU A 1 90 ? 47.959 76.680 -87.336 1.00 14.86 90 GLU A O 1
ATOM 688 N N . VAL A 1 91 ? 49.355 74.923 -87.202 1.00 11.22 91 VAL A N 1
ATOM 689 C CA . VAL A 1 91 ? 50.413 75.525 -88.003 1.00 10.41 91 VAL A CA 1
ATOM 690 C C . VAL A 1 91 ? 50.681 74.653 -89.232 1.00 9.21 91 VAL A C 1
ATOM 691 O O . VAL A 1 91 ? 50.826 73.428 -89.111 1.00 11.57 91 VAL A O 1
ATOM 695 N N . GLN A 1 92 ? 50.764 75.277 -90.396 1.00 9.51 92 GLN A N 1
ATOM 696 C CA . GLN A 1 92 ? 51.072 74.551 -91.611 1.00 8.25 92 GLN A CA 1
ATOM 697 C C . GLN A 1 92 ? 52.511 74.059 -91.565 1.00 9.85 92 GLN A C 1
ATOM 698 O O . GLN A 1 92 ? 53.423 74.835 -91.342 1.00 10.14 92 GLN A O 1
ATOM 704 N N . VAL A 1 93 ? 52.665 72.772 -91.837 1.00 9.44 93 VAL A N 1
ATOM 705 C CA . VAL A 1 93 ? 53.983 72.145 -91.994 1.00 9.81 93 VAL A CA 1
ATOM 706 C C . VAL A 1 93 ? 54.008 71.491 -93.368 1.00 11.01 93 VAL A C 1
ATOM 707 O O . VAL A 1 93 ? 53.144 70.703 -93.714 1.00 10.36 93 VAL A O 1
ATOM 711 N N . GLY A 1 94 ? 55.033 71.787 -94.159 1.00 8.21 94 GLY A N 1
ATOM 712 C CA . GLY A 1 94 ? 55.156 71.229 -95.516 1.00 9.30 94 GLY A CA 1
ATOM 713 C C . GLY A 1 94 ? 55.517 69.739 -95.472 1.00 9.86 94 GLY A C 1
ATOM 714 O O . GLY A 1 94 ? 55.956 69.201 -94.468 1.00 11.28 94 GLY A O 1
ATOM 715 N N . GLY A 1 95 ? 55.390 69.078 -96.609 1.00 11.09 95 GLY A N 1
ATOM 716 C CA . GLY A 1 95 ? 55.829 67.714 -96.709 1.00 11.68 95 GLY A CA 1
ATOM 717 C C . GLY A 1 95 ? 57.322 67.546 -96.528 1.00 10.36 95 GLY A C 1
ATOM 718 O O . GLY A 1 95 ? 57.783 66.662 -95.828 1.00 12.07 95 GLY A O 1
ATOM 719 N N . ALA A 1 96 ? 58.064 68.359 -97.241 1.00 9.04 96 ALA A N 1
ATOM 720 C CA . ALA A 1 96 ? 59.506 68.306 -97.135 1.00 7.87 96 ALA A CA 1
ATOM 721 C C . ALA A 1 96 ? 60.113 69.646 -97.500 1.00 7.91 96 ALA A C 1
ATOM 722 O O . ALA A 1 96 ? 59.708 70.285 -98.464 1.00 9.62 96 ALA A O 1
ATOM 724 N N . THR A 1 97 ? 61.188 69.983 -96.812 1.00 7.48 97 THR A N 1
ATOM 725 C CA . THR A 1 97 ? 62.040 71.111 -97.148 1.00 7.72 97 THR A CA 1
ATOM 726 C C . THR A 1 97 ? 63.353 70.526 -97.607 1.00 7.29 97 THR A C 1
ATOM 727 O O . THR A 1 97 ? 63.981 69.780 -96.848 1.00 7.38 97 THR A O 1
ATOM 731 N N . VAL A 1 98 ? 63.765 70.860 -98.824 1.00 7.59 98 VAL A N 1
ATOM 732 C CA . VAL A 1 98 ? 64.798 70.056 -99.501 1.00 7.92 98 VAL A CA 1
ATOM 733 C C . VAL A 1 98 ? 65.839 71.004 -100.072 1.00 7.83 98 VAL A C 1
ATOM 734 O O . VAL A 1 98 ? 65.524 71.916 -100.847 1.00 8.91 98 VAL A O 1
ATOM 738 N N . PHE A 1 99 ? 67.095 70.727 -99.749 1.00 6.89 99 PHE A N 1
ATOM 739 C CA . PHE A 1 99 ? 68.255 71.435 -100.254 1.00 7.80 99 PHE A CA 1
ATOM 740 C C . PHE A 1 99 ? 69.094 70.426 -101.073 1.00 8.23 99 PHE A C 1
ATOM 741 O O . PHE A 1 99 ? 69.579 69.404 -100.530 1.00 9.40 99 PHE A O 1
ATOM 749 N N . VAL A 1 100 ? 69.327 70.754 -102.342 1.00 8.81 100 VAL A N 1
ATOM 750 C CA . VAL A 1 100 ? 70.166 69.919 -103.190 1.00 8.42 100 VAL A CA 1
ATOM 751 C C . VAL A 1 100 ? 71.515 70.593 -103.337 1.00 8.83 100 VAL A C 1
ATOM 752 O O . VAL A 1 100 ? 71.623 71.739 -103.753 1.00 9.54 100 VAL A O 1
ATOM 756 N N . MET A 1 101 ? 72.551 69.887 -102.893 1.00 10.50 101 MET A N 1
ATOM 757 C CA . MET A 1 101 ? 73.899 70.476 -102.779 1.00 9.71 101 MET A CA 1
ATOM 758 C C . MET A 1 101 ? 74.868 69.815 -103.726 1.00 10.02 101 MET A C 1
ATOM 759 O O . MET A 1 101 ? 74.828 68.595 -103.914 1.00 9.88 101 MET A O 1
ATOM 764 N N . PRO A 1 102 ? 75.774 70.592 -104.293 1.00 11.01 102 PRO A N 1
ATOM 765 C CA . PRO A 1 102 ? 76.722 70.048 -105.243 1.00 10.74 102 PRO A CA 1
ATOM 766 C C . PRO A 1 102 ? 77.808 69.283 -104.481 1.00 12.43 102 PRO A C 1
ATOM 767 O O . PRO A 1 102 ? 78.184 69.685 -103.406 1.00 18.24 102 PRO A O 1
ATOM 771 N N . VAL A 1 103 ? 78.228 68.137 -104.980 1.00 11.58 103 VAL A N 1
ATOM 772 C CA . VAL A 1 103 ? 79.305 67.356 -104.387 1.00 9.58 103 VAL A CA 1
ATOM 773 C C . VAL A 1 103 ? 80.573 67.567 -105.241 1.00 11.76 103 VAL A C 1
ATOM 774 O O . VAL A 1 103 ? 80.523 67.464 -106.474 1.00 12.75 103 VAL A O 1
ATOM 778 N N . GLU A 1 104 ? 81.684 67.898 -104.607 1.00 12.22 104 GLU A N 1
ATOM 779 C CA . GLU A 1 104 ? 82.939 68.065 -105.307 1.00 13.48 104 GLU A CA 1
ATOM 780 C C . GLU A 1 104 ? 83.620 66.721 -105.620 1.00 13.67 104 GLU A C 1
ATOM 781 O O . GLU A 1 104 ? 84.164 66.526 -106.700 1.00 14.99 104 GLU A O 1
ATOM 787 N N . SER A 1 105 ? 83.673 65.822 -104.654 1.00 11.10 105 SER A N 1
ATOM 788 C CA . SER A 1 105 ? 84.180 64.485 -104.864 1.00 10.82 105 SER A CA 1
ATOM 789 C C . SER A 1 105 ? 83.527 63.488 -103.962 1.00 11.55 105 SER A C 1
ATOM 790 O O . SER A 1 105 ? 82.952 63.857 -102.934 1.00 10.49 105 SER A O 1
ATOM 793 N N . PHE A 1 106 ? 83.632 62.231 -104.356 1.00 10.73 106 PHE A N 1
ATOM 794 C CA . PHE A 1 106 ? 82.960 61.112 -103.693 1.00 11.28 106 PHE A CA 1
ATOM 795 C C . PHE A 1 106 ? 83.938 59.984 -103.520 1.00 11.13 106 PHE A C 1
ATOM 796 O O . PHE A 1 106 ? 84.706 59.684 -104.425 1.00 11.14 106 PHE A O 1
ATOM 804 N N . HIS A 1 107 ? 83.890 59.344 -102.358 1.00 9.93 107 HIS A N 1
ATOM 805 C CA . HIS A 1 107 ? 84.734 58.183 -102.063 1.00 11.35 107 HIS A CA 1
ATOM 806 C C . HIS A 1 107 ? 83.961 57.131 -101.289 1.00 10.59 107 HIS A C 1
ATOM 807 O O . HIS A 1 107 ? 83.090 57.411 -100.460 1.00 11.07 107 HIS A O 1
ATOM 814 N N . HIS A 1 108 ? 84.221 55.871 -101.637 1.00 10.11 108 HIS A N 1
ATOM 815 C CA . HIS A 1 108 ? 83.684 54.764 -100.926 1.00 11.17 108 HIS A CA 1
ATOM 816 C C . HIS A 1 108 ? 84.814 53.829 -100.557 1.00 13.37 108 HIS A C 1
ATOM 817 O O . HIS A 1 108 ? 85.426 53.183 -101.438 1.00 16.80 108 HIS A O 1
ATOM 824 N N . PHE A 1 109 ? 85.201 53.885 -99.299 1.00 13.51 109 PHE A N 1
ATOM 825 C CA . PHE A 1 109 ? 86.384 53.185 -98.805 1.00 15.66 109 PHE A CA 1
ATOM 826 C C . PHE A 1 109 ? 86.013 51.813 -98.284 1.00 19.38 109 PHE A C 1
ATOM 827 O O . PHE A 1 109 ? 85.132 51.652 -97.423 1.00 19.16 109 PHE A O 1
ATOM 835 N N . LEU A 1 110 ? 86.748 50.824 -98.776 1.00 23.67 110 LEU A N 1
ATOM 836 C CA . LEU A 1 110 ? 86.415 49.421 -98.554 1.00 28.07 110 LEU A CA 1
ATOM 837 C C . LEU A 1 110 ? 87.624 48.641 -98.059 1.00 28.70 110 LEU A C 1
ATOM 838 O O . LEU A 1 110 ? 87.724 47.439 -98.315 1.00 34.08 110 LEU A O 1
ATOM 843 N N . GLU A 1 111 ? 88.514 49.305 -97.338 1.00 30.16 111 GLU A N 1
ATOM 844 C CA . GLU A 1 111 ? 89.728 48.637 -96.833 1.00 36.77 111 GLU A CA 1
ATOM 845 C C . GLU A 1 111 ? 89.360 47.604 -95.790 1.00 32.90 111 GLU A C 1
ATOM 846 O O . GLU A 1 111 ? 88.525 47.858 -94.949 1.00 27.58 111 GLU A O 1
ATOM 852 N N . HIS A 1 112 ? 90.051 46.465 -95.805 1.00 34.13 112 HIS A N 1
ATOM 853 C CA . HIS A 1 112 ? 89.951 45.488 -94.713 1.00 36.25 112 HIS A CA 1
ATOM 854 C C . HIS A 1 112 ? 91.208 45.609 -93.850 1.00 40.84 112 HIS A C 1
ATOM 855 O O . HIS A 1 112 ? 92.051 46.486 -94.083 1.00 43.66 112 HIS A O 1
ATOM 862 N N . HIS A 1 113 ? 91.373 44.717 -92.880 1.00 37.61 113 HIS A N 1
ATOM 863 C CA . HIS A 1 113 ? 92.717 44.380 -92.438 1.00 40.18 113 HIS A CA 1
ATOM 864 C C . HIS A 1 113 ? 93.501 43.897 -93.658 1.00 34.94 113 HIS A C 1
ATOM 865 O O . HIS A 1 113 ? 94.710 44.053 -93.715 1.00 44.44 113 HIS A O 1
ATOM 872 N N . MET B 1 1 ? 71.427 80.762 -103.179 1.00 13.70 1 MET B N 1
ATOM 873 C CA . MET B 1 1 ? 71.001 80.303 -101.828 1.00 12.82 1 MET B CA 1
ATOM 874 C C . MET B 1 1 ? 72.157 79.578 -101.174 1.00 10.47 1 MET B C 1
ATOM 875 O O . MET B 1 1 ? 73.077 79.143 -101.860 1.00 11.23 1 MET B O 1
ATOM 880 N N . LYS B 1 2 ? 72.167 79.602 -99.848 1.00 9.19 2 LYS B N 1
ATOM 881 C CA . LYS B 1 2 ? 73.209 78.986 -99.042 1.00 9.76 2 LYS B CA 1
ATOM 882 C C . LYS B 1 2 ? 72.602 78.148 -97.917 1.00 9.64 2 LYS B C 1
ATOM 883 O O . LYS B 1 2 ? 71.496 78.405 -97.448 1.00 8.00 2 LYS B O 1
ATOM 889 N N . LEU B 1 3 ? 73.361 77.154 -97.485 1.00 8.56 3 LEU B N 1
ATOM 890 C CA . LEU B 1 3 ? 73.005 76.297 -96.360 1.00 8.46 3 LEU B CA 1
ATOM 891 C C . LEU B 1 3 ? 74.096 76.435 -95.307 1.00 7.58 3 LEU B C 1
ATOM 892 O O . LEU B 1 3 ? 75.262 76.090 -95.560 1.00 9.59 3 LEU B O 1
ATOM 897 N N . ILE B 1 4 ? 73.719 77.001 -94.186 1.00 8.15 4 ILE B N 1
ATOM 898 C CA . ILE B 1 4 ? 74.645 77.281 -93.105 1.00 7.07 4 ILE B CA 1
ATOM 899 C C . ILE B 1 4 ? 74.590 76.146 -92.064 1.00 8.52 4 ILE B C 1
ATOM 900 O O . ILE B 1 4 ? 73.504 75.760 -91.577 1.00 8.76 4 ILE B O 1
ATOM 905 N N . PHE B 1 5 ? 75.746 75.586 -91.775 1.00 7.92 5 PHE B N 1
ATOM 906 C CA . PHE B 1 5 ? 75.884 74.644 -90.640 1.00 7.85 5 PHE B CA 1
ATOM 907 C C . PHE B 1 5 ? 76.635 75.349 -89.496 1.00 8.92 5 PHE B C 1
ATOM 908 O O . PHE B 1 5 ? 77.769 75.790 -89.676 1.00 8.56 5 PHE B O 1
ATOM 916 N N . ALA B 1 6 ? 75.994 75.505 -88.337 1.00 7.72 6 ALA B N 1
ATOM 917 C CA . ALA B 1 6 ? 76.586 76.271 -87.251 1.00 7.81 6 ALA B CA 1
ATOM 918 C C . ALA B 1 6 ? 76.636 75.323 -86.031 1.00 8.25 6 ALA B C 1
ATOM 919 O O . ALA B 1 6 ? 75.562 74.892 -85.554 1.00 9.92 6 ALA B O 1
ATOM 921 N N . ILE B 1 7 ? 77.845 75.015 -85.558 1.00 8.36 7 ILE B N 1
ATOM 922 C CA . ILE B 1 7 ? 78.052 74.129 -84.419 1.00 7.32 7 ILE B CA 1
ATOM 923 C C . ILE B 1 7 ? 78.280 75.015 -83.178 1.00 8.95 7 ILE B C 1
ATOM 924 O O . ILE B 1 7 ? 79.236 75.809 -83.156 1.00 7.81 7 ILE B O 1
ATOM 929 N N . VAL B 1 8 ? 77.358 74.953 -82.242 1.00 7.52 8 VAL B N 1
ATOM 930 C CA . VAL B 1 8 ? 77.326 75.823 -81.074 1.00 7.87 8 VAL B CA 1
ATOM 931 C C . VAL B 1 8 ? 77.232 74.976 -79.812 1.00 9.68 8 VAL B C 1
ATOM 932 O O . VAL B 1 8 ? 77.015 73.787 -79.829 1.00 9.88 8 VAL B O 1
ATOM 936 N N . GLN B 1 9 ? 77.435 75.643 -78.687 1.00 9.46 9 GLN B N 1
ATOM 937 C CA . GLN B 1 9 ? 77.347 75.009 -77.403 1.00 9.13 9 GLN B CA 1
ATOM 938 C C . GLN B 1 9 ? 75.864 74.877 -76.962 1.00 9.21 9 GLN B C 1
ATOM 939 O O . GLN B 1 9 ? 75.023 75.761 -77.233 1.00 12.46 9 GLN B O 1
ATOM 945 N N . ASP B 1 10 ? 75.554 73.784 -76.299 1.00 10.57 10 ASP B N 1
ATOM 946 C CA . ASP B 1 10 ? 74.189 73.518 -75.814 1.00 12.78 10 ASP B CA 1
ATOM 947 C C . ASP B 1 10 ? 73.616 74.720 -75.004 1.00 13.66 10 ASP B C 1
ATOM 948 O O . ASP B 1 10 ? 72.430 75.049 -75.141 1.00 13.68 10 ASP B O 1
ATOM 953 N N . GLN B 1 11 ? 74.450 75.378 -74.198 1.00 15.31 11 GLN B N 1
ATOM 954 C CA . GLN B 1 11 ? 73.975 76.536 -73.379 1.00 16.68 11 GLN B CA 1
ATOM 955 C C . GLN B 1 11 ? 73.390 77.680 -74.213 1.00 13.40 11 GLN B C 1
ATOM 956 O O . GLN B 1 11 ? 72.590 78.463 -73.704 1.00 15.65 11 GLN B O 1
ATOM 962 N N . ASP B 1 12 ? 73.817 77.815 -75.473 1.00 12.98 12 ASP B N 1
ATOM 963 C CA . ASP B 1 12 ? 73.376 78.916 -76.328 1.00 11.69 12 ASP B CA 1
ATOM 964 C C . ASP B 1 12 ? 72.261 78.512 -77.298 1.00 10.56 12 ASP B C 1
ATOM 965 O O . ASP B 1 12 ? 71.768 79.343 -78.062 1.00 11.96 12 ASP B O 1
ATOM 970 N N A SER B 1 13 ? 71.916 77.230 -77.283 0.50 10.54 13 SER B N 1
ATOM 971 N N B SER B 1 13 ? 71.897 77.244 -77.324 0.50 11.73 13 SER B N 1
ATOM 972 C CA A SER B 1 13 ? 71.057 76.652 -78.324 0.50 10.29 13 SER B CA 1
ATOM 973 C CA B SER B 1 13 ? 71.064 76.771 -78.430 0.50 12.19 13 SER B CA 1
ATOM 974 C C A SER B 1 13 ? 69.700 77.335 -78.347 0.50 11.82 13 SER B C 1
ATOM 975 C C B SER B 1 13 ? 69.632 77.320 -78.380 0.50 12.85 13 SER B C 1
ATOM 976 O O A SER B 1 13 ? 69.243 77.793 -79.390 0.50 11.10 13 SE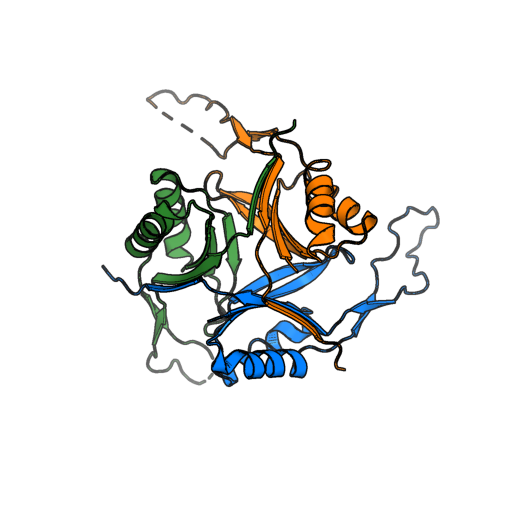R B O 1
ATOM 977 O O B SER B 1 13 ? 69.081 77.729 -79.399 0.50 11.94 13 SER B O 1
ATOM 982 N N . ASN B 1 14 ? 69.070 77.434 -77.193 1.00 13.06 14 ASN B N 1
ATOM 983 C CA A ASN B 1 14 ? 67.719 77.966 -77.184 0.50 14.51 14 ASN B CA 1
ATOM 984 C CA B ASN B 1 14 ? 67.716 77.990 -77.078 0.50 14.64 14 ASN B CA 1
ATOM 985 C C . ASN B 1 14 ? 67.671 79.454 -77.509 1.00 14.38 14 ASN B C 1
ATOM 986 O O . ASN B 1 14 ? 66.791 79.889 -78.269 1.00 15.17 14 ASN B O 1
ATOM 995 N N . ARG B 1 15 ? 68.623 80.230 -76.996 1.00 13.11 15 ARG B N 1
ATOM 996 C CA . ARG B 1 15 ? 68.710 81.619 -77.298 1.00 15.67 15 ARG B CA 1
ATOM 997 C C . ARG B 1 15 ? 68.935 81.891 -78.790 1.00 15.11 15 ARG B C 1
ATOM 998 O O . ARG B 1 15 ? 68.306 82.749 -79.375 1.00 14.81 15 ARG B O 1
ATOM 1006 N N . LEU B 1 16 ? 69.831 81.133 -79.412 1.00 12.91 16 LEU B N 1
ATOM 1007 C CA . LEU B 1 16 ? 70.070 81.225 -80.848 1.00 11.65 16 LEU B CA 1
ATOM 1008 C C . LEU B 1 16 ? 68.799 80.886 -81.645 1.00 10.77 16 LEU B C 1
ATOM 1009 O O . LEU B 1 16 ? 68.431 81.608 -82.562 1.00 12.40 16 LEU B O 1
ATOM 1014 N N . SER B 1 17 ? 68.193 79.764 -81.297 1.00 11.17 17 SER B N 1
ATOM 1015 C CA . SER B 1 17 ? 66.994 79.322 -81.993 1.00 12.79 17 SER B CA 1
ATOM 1016 C C . SER B 1 17 ? 65.924 80.422 -81.950 1.00 12.43 17 SER B C 1
ATOM 1017 O O . SER B 1 17 ? 65.301 80.761 -82.962 1.00 12.35 17 SER B O 1
ATOM 1020 N N . ASP B 1 18 ? 65.685 80.958 -80.767 1.00 12.49 18 ASP B N 1
ATOM 1021 C CA . ASP B 1 18 ? 64.707 82.054 -80.642 1.00 12.86 18 ASP B CA 1
ATOM 1022 C C . ASP B 1 18 ? 65.100 83.292 -81.439 1.00 13.24 18 ASP B C 1
ATOM 1023 O O . ASP B 1 18 ? 64.262 83.918 -82.087 1.00 12.67 18 ASP B O 1
ATOM 1028 N N . ALA B 1 19 ? 66.388 83.654 -81.444 1.00 12.21 19 ALA B N 1
ATOM 1029 C CA . ALA B 1 19 ? 66.825 84.778 -82.239 1.00 12.56 19 ALA B CA 1
ATOM 1030 C C . ALA B 1 19 ? 66.698 84.568 -83.748 1.00 12.56 19 ALA B C 1
ATOM 1031 O O . ALA B 1 19 ? 66.369 85.482 -84.486 1.00 13.36 19 ALA B O 1
ATOM 1033 N N . LEU B 1 20 ? 66.936 83.342 -84.224 1.00 11.69 20 LEU B N 1
ATOM 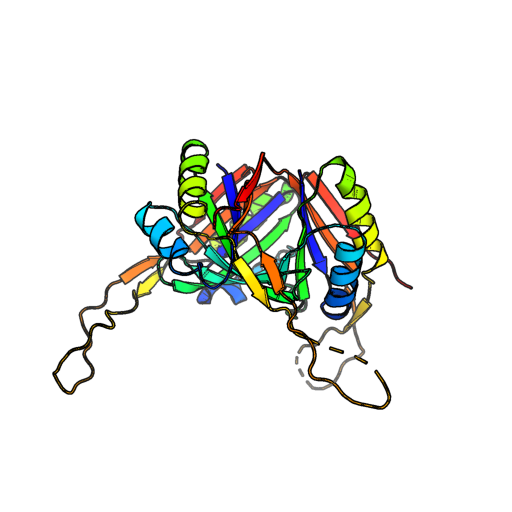1034 C CA . LEU B 1 20 ? 66.782 83.041 -85.652 1.00 10.86 20 LEU B CA 1
ATOM 1035 C C . LEU B 1 20 ? 65.308 83.176 -86.057 1.00 10.81 20 LEU B C 1
ATOM 1036 O O . LEU B 1 20 ? 64.994 83.784 -87.073 1.00 11.45 20 LEU B O 1
ATOM 1041 N N . THR B 1 21 ? 64.435 82.688 -85.195 1.00 11.19 21 THR B N 1
ATOM 1042 C CA . THR B 1 21 ? 62.988 82.774 -85.415 1.00 13.54 21 THR B CA 1
ATOM 1043 C C . THR B 1 21 ? 62.504 84.224 -85.408 1.00 14.58 21 THR B C 1
ATOM 1044 O O . THR B 1 21 ? 61.767 84.646 -86.315 1.00 13.61 21 THR B O 1
ATOM 1048 N N . LYS B 1 22 ? 62.965 84.997 -84.425 1.00 16.04 22 LYS B N 1
ATOM 1049 C CA . LYS B 1 22 ? 62.711 86.431 -84.410 1.00 16.82 22 LYS B CA 1
ATOM 1050 C C . LYS B 1 22 ? 63.179 87.149 -85.637 1.00 16.44 22 LYS B C 1
ATOM 1051 O O . LYS B 1 22 ? 62.527 88.104 -86.109 1.00 17.33 22 LYS B O 1
ATOM 1057 N N . GLY B 1 23 ? 64.323 86.722 -86.183 1.00 13.55 23 GLY B N 1
ATOM 1058 C CA . GLY B 1 23 ? 64.856 87.262 -87.426 1.00 12.11 23 GLY B CA 1
ATOM 1059 C C . GLY B 1 23 ? 64.253 86.688 -88.705 1.00 10.88 23 GLY B C 1
ATOM 1060 O O . GLY B 1 23 ? 64.695 87.022 -89.800 1.00 12.97 23 GLY B O 1
ATOM 1061 N N . ASN B 1 24 ? 63.229 85.844 -88.563 1.00 11.25 24 ASN B N 1
ATOM 1062 C CA . ASN B 1 24 ? 62.563 85.226 -89.705 1.00 11.06 24 ASN B CA 1
ATOM 1063 C C . ASN B 1 24 ? 63.464 84.365 -90.548 1.00 10.99 24 ASN B C 1
ATOM 1064 O O 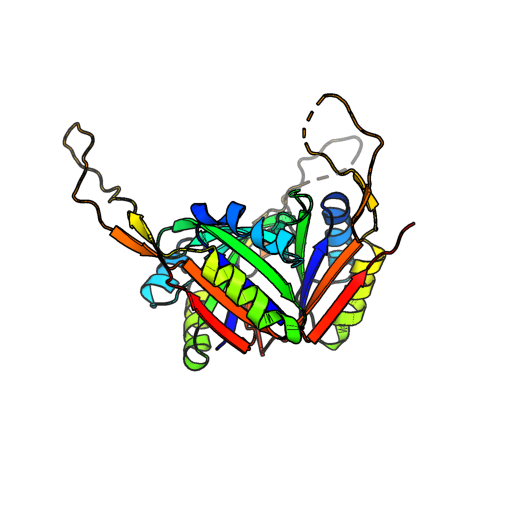. ASN B 1 24 ? 63.361 84.355 -91.771 1.00 12.23 24 ASN B O 1
ATOM 1069 N N . PHE B 1 25 ? 64.288 83.576 -89.862 1.00 10.78 25 PHE B N 1
ATOM 1070 C CA . PHE B 1 25 ? 65.088 82.517 -90.474 1.00 10.42 25 PHE B CA 1
ATOM 1071 C C . PHE B 1 25 ? 64.487 81.155 -90.126 1.00 11.39 25 PHE B C 1
ATOM 1072 O O . PHE B 1 25 ? 64.152 80.893 -88.991 1.00 16.66 25 PHE B O 1
ATOM 1080 N N . GLY B 1 26 ? 64.335 80.285 -91.106 1.00 9.91 26 GLY B N 1
ATOM 1081 C CA . GLY B 1 26 ? 64.028 78.901 -90.788 1.00 9.63 26 GLY B CA 1
ATOM 1082 C C . GLY B 1 26 ? 65.300 78.156 -90.411 1.00 9.86 26 GLY B C 1
ATOM 1083 O O . GLY B 1 26 ? 66.401 78.617 -90.678 1.00 9.55 26 GLY B O 1
ATOM 1084 N N . ALA B 1 27 ? 65.129 77.112 -89.637 1.00 7.31 27 ALA B N 1
ATOM 1085 C CA . ALA B 1 27 ? 66.247 76.375 -89.057 1.00 8.13 27 ALA B CA 1
ATOM 1086 C C . ALA B 1 27 ? 65.818 75.029 -88.602 1.00 9.14 27 ALA B C 1
ATOM 1087 O O . ALA B 1 27 ? 64.672 74.821 -88.185 1.00 9.50 27 ALA B O 1
ATOM 1089 N N . THR B 1 28 ? 66.791 74.110 -88.619 1.00 7.20 28 THR B N 1
ATOM 1090 C CA . THR B 1 28 ? 66.635 72.780 -88.072 1.00 7.89 28 THR B CA 1
ATOM 1091 C C . THR B 1 28 ? 67.781 72.525 -87.121 1.00 8.11 28 THR B C 1
ATOM 1092 O O . THR B 1 28 ? 68.929 72.899 -87.394 1.00 8.81 28 THR B O 1
ATOM 1096 N N . LYS B 1 29 ? 67.464 71.940 -85.961 1.00 7.62 29 LYS B N 1
ATOM 1097 C CA . LYS B 1 29 ? 68.436 71.660 -84.920 1.00 9.44 29 LYS B CA 1
ATOM 1098 C C . LYS B 1 29 ? 68.817 70.196 -84.848 1.00 9.35 29 LYS B C 1
ATOM 1099 O O . LYS B 1 29 ? 67.951 69.327 -84.809 1.00 9.41 29 LYS B O 1
ATOM 1105 N N . LEU B 1 30 ? 70.115 69.918 -84.735 1.00 9.22 30 LEU B N 1
ATOM 1106 C CA . LEU B 1 30 ? 70.633 68.547 -84.661 1.00 10.03 30 LEU B CA 1
ATOM 1107 C C . LEU B 1 30 ? 71.433 68.416 -83.377 1.00 12.36 30 LEU B C 1
ATOM 1108 O O . LEU B 1 30 ? 72.199 69.310 -83.010 1.00 12.60 30 LEU B O 1
ATOM 1113 N N . ALA B 1 31 ? 71.210 67.343 -82.660 1.00 11.66 31 ALA B N 1
ATOM 1114 C CA . ALA B 1 31 ? 72.029 67.024 -81.542 1.00 11.36 31 ALA B CA 1
ATOM 1115 C C . ALA B 1 31 ? 73.282 66.326 -82.025 1.00 11.63 31 ALA B C 1
ATOM 1116 O O . ALA B 1 31 ? 73.239 65.275 -82.677 1.00 15.39 31 ALA B O 1
ATOM 1118 N N . THR B 1 32 ? 74.415 66.899 -81.688 1.00 9.41 32 THR B N 1
ATOM 1119 C CA . THR B 1 32 ? 75.684 66.395 -82.171 1.00 9.38 32 THR B CA 1
ATOM 1120 C C . THR B 1 32 ? 76.669 66.226 -81.001 1.00 9.62 32 THR B C 1
ATOM 1121 O O . THR B 1 32 ? 76.346 66.507 -79.859 1.00 10.36 32 THR B O 1
ATOM 1125 N N . THR B 1 33 ? 77.825 65.653 -81.306 1.00 9.06 33 THR B N 1
ATOM 1126 C CA . THR B 1 33 ? 78.941 65.603 -80.378 1.00 10.03 33 THR B CA 1
ATOM 1127 C C . THR B 1 33 ? 80.230 66.008 -81.092 1.00 9.84 33 THR B C 1
ATOM 1128 O O . THR B 1 33 ? 80.366 65.908 -82.317 1.00 11.47 33 THR B O 1
ATOM 1132 N N . GLY B 1 34 ? 81.124 66.628 -80.339 1.00 9.38 34 GLY B N 1
ATOM 1133 C CA . GLY B 1 34 ? 82.403 67.035 -80.860 1.00 8.92 34 GLY B CA 1
ATOM 1134 C C . GLY B 1 34 ? 83.411 65.933 -80.903 1.00 10.41 34 GLY B C 1
ATOM 1135 O O . GLY B 1 34 ? 83.450 65.081 -80.010 1.00 11.66 34 GLY B O 1
ATOM 1136 N N . GLY B 1 35 ? 84.274 65.992 -81.890 1.00 9.67 35 GLY B N 1
ATOM 1137 C CA . GLY B 1 35 ? 85.364 65.028 -82.025 1.00 10.62 35 GLY B CA 1
ATOM 1138 C C . GLY B 1 35 ? 86.350 65.031 -80.886 1.00 11.77 35 GLY B C 1
ATOM 1139 O O . GLY B 1 35 ? 86.890 63.956 -80.510 1.00 12.88 35 GLY B O 1
ATOM 1140 N N . PHE B 1 36 ? 86.587 66.209 -80.297 1.00 10.72 36 PHE B N 1
ATOM 1141 C CA . PHE B 1 36 ? 87.661 66.341 -79.293 1.00 12.21 36 PHE B CA 1
ATOM 1142 C C . PHE B 1 36 ? 87.150 66.087 -77.898 1.00 11.52 36 PHE B C 1
ATOM 1143 O O . PHE B 1 36 ? 87.724 65.253 -77.181 1.00 14.14 36 PHE B O 1
ATOM 1151 N N . LEU B 1 37 ? 86.099 66.775 -77.493 1.00 12.40 37 LEU B N 1
ATOM 1152 C CA . LEU B 1 37 ? 85.534 66.585 -76.137 1.00 12.90 37 LEU B CA 1
ATOM 1153 C C . LEU B 1 37 ? 84.627 65.387 -76.030 1.00 13.04 37 LEU B C 1
ATOM 1154 O O . LEU B 1 37 ? 84.408 64.864 -74.907 1.00 14.17 37 LEU B O 1
ATOM 1159 N N . LYS B 1 38 ? 84.113 64.911 -77.161 1.00 13.70 38 LYS B N 1
ATOM 1160 C CA . LYS B 1 38 ? 83.203 63.763 -77.165 1.00 14.35 38 LYS B CA 1
ATOM 1161 C C . LYS B 1 38 ? 82.019 64.000 -76.246 1.00 14.73 38 LYS B C 1
ATOM 1162 O O . LYS B 1 38 ? 81.564 63.079 -75.529 1.00 17.87 38 LYS B O 1
ATOM 1168 N N . ALA B 1 39 ? 81.527 65.240 -76.253 1.00 12.64 39 ALA B N 1
ATOM 1169 C CA . ALA B 1 39 ? 80.395 65.645 -75.441 1.00 13.47 39 ALA B CA 1
ATOM 1170 C C . ALA B 1 39 ? 79.361 66.311 -76.317 1.00 12.54 39 ALA B C 1
ATOM 1171 O O . ALA B 1 39 ? 79.651 66.694 -77.440 1.00 14.00 39 ALA B O 1
ATOM 1173 N N . GLY B 1 40 ? 78.166 66.446 -75.798 1.00 12.30 40 GLY B N 1
ATOM 1174 C CA . GLY B 1 40 ? 77.073 67.011 -76.580 1.00 11.14 40 GLY B CA 1
ATOM 1175 C C . GLY B 1 40 ? 77.268 68.459 -76.936 1.00 10.57 40 GLY B C 1
ATOM 1176 O O . GLY B 1 40 ? 77.786 69.262 -76.150 1.00 11.31 40 GLY B O 1
ATOM 1177 N N . ASN B 1 41 ? 76.965 68.761 -78.175 1.00 10.06 41 ASN B N 1
ATOM 1178 C CA . ASN B 1 41 ? 76.789 70.120 -78.640 1.00 9.54 41 ASN B CA 1
ATOM 1179 C C . ASN B 1 41 ? 75.665 70.122 -79.666 1.00 10.08 41 ASN B C 1
ATOM 1180 O O . ASN B 1 41 ? 74.892 69.157 -79.746 1.00 9.68 41 ASN B O 1
ATOM 1185 N N . THR B 1 42 ? 75.433 71.263 -80.283 1.00 9.11 42 THR B N 1
ATOM 1186 C CA . THR B 1 42 ? 74.267 71.446 -81.126 1.00 10.18 42 THR B CA 1
ATOM 1187 C C . THR B 1 42 ? 74.694 71.987 -82.465 1.00 9.36 42 THR B C 1
ATOM 1188 O O . THR B 1 42 ? 75.479 72.884 -82.549 1.00 10.15 42 THR B O 1
ATOM 1192 N N . THR B 1 43 ? 74.164 71.405 -83.514 1.00 9.66 43 THR B N 1
ATOM 1193 C CA . THR B 1 43 ? 74.377 71.890 -84.858 1.00 9.17 43 THR B CA 1
ATOM 1194 C C . THR B 1 43 ? 73.074 72.417 -85.452 1.00 9.25 43 THR B C 1
ATOM 1195 O O . THR B 1 43 ? 72.087 71.672 -85.576 1.00 9.58 43 THR B O 1
ATOM 1199 N N . PHE B 1 44 ? 73.082 73.654 -85.936 1.00 8.62 44 PHE B N 1
ATOM 1200 C CA . PHE B 1 44 ? 71.945 74.191 -86.627 1.00 8.84 44 PHE B CA 1
ATOM 1201 C C . PHE B 1 44 ? 72.208 74.154 -88.093 1.00 7.95 44 PHE B C 1
ATOM 1202 O O . PHE B 1 44 ? 73.347 74.449 -88.516 1.00 8.69 44 PHE B O 1
ATOM 1210 N N . ILE B 1 45 ? 71.179 73.798 -88.852 1.00 7.07 45 ILE B N 1
ATOM 1211 C CA . ILE B 1 45 ? 71.174 73.931 -90.304 1.00 8.16 45 ILE B CA 1
ATOM 1212 C C . ILE B 1 45 ? 70.180 75.035 -90.663 1.00 7.79 45 ILE B C 1
ATOM 1213 O O . ILE B 1 45 ? 69.006 74.961 -90.270 1.00 8.68 45 ILE B O 1
ATOM 1218 N N . ILE B 1 46 ? 70.672 76.082 -91.344 1.00 6.67 46 ILE B N 1
ATOM 1219 C CA . ILE B 1 46 ? 69.899 77.281 -91.663 1.00 7.46 46 ILE B CA 1
ATOM 1220 C C . ILE B 1 46 ? 70.040 77.525 -93.160 1.00 8.53 46 ILE B C 1
ATOM 1221 O O . ILE B 1 46 ? 71.120 77.945 -93.636 1.00 6.93 46 ILE B O 1
ATOM 1226 N N . GLY B 1 47 ? 68.977 77.312 -93.922 1.00 7.23 47 GLY B N 1
ATOM 1227 C CA . GLY B 1 47 ? 68.990 77.625 -95.362 1.00 6.94 47 GLY B CA 1
ATOM 1228 C C . GLY B 1 47 ? 68.458 79.022 -95.585 1.00 8.46 47 GLY B C 1
ATOM 1229 O O . GLY B 1 47 ? 67.439 79.394 -94.988 1.00 9.01 47 GLY B O 1
ATOM 1230 N N . THR B 1 48 ? 69.122 79.808 -96.436 1.00 8.89 48 THR B N 1
ATOM 1231 C CA . THR B 1 48 ? 68.635 81.168 -96.659 1.00 10.80 48 THR B CA 1
ATOM 1232 C C . THR B 1 48 ? 69.148 81.706 -97.979 1.00 9.52 48 THR B C 1
ATOM 1233 O O . THR B 1 48 ? 69.965 81.094 -98.665 1.00 10.80 48 THR B O 1
ATOM 1237 N N . GLU B 1 49 ? 68.612 82.854 -98.391 1.00 10.84 49 GLU B N 1
ATOM 1238 C CA . GLU B 1 49 ? 69.102 83.512 -99.597 1.00 10.91 49 GLU B CA 1
ATOM 1239 C C . GLU B 1 49 ? 70.493 84.090 -99.395 1.00 12.04 49 GLU B C 1
ATOM 1240 O O . GLU B 1 49 ? 70.863 84.472 -98.279 1.00 11.68 49 GLU B O 1
ATOM 1246 N N . ASP B 1 50 ? 71.226 84.239 -100.490 1.00 11.51 50 ASP B N 1
ATOM 1247 C CA . ASP B 1 50 ? 72.573 84.790 -100.405 1.00 12.19 50 ASP B CA 1
ATOM 1248 C C . ASP B 1 50 ? 72.627 86.086 -99.634 1.00 12.44 50 ASP B C 1
ATOM 1249 O O . ASP B 1 50 ? 73.543 86.303 -98.852 1.00 13.38 50 ASP B O 1
ATOM 1254 N N . GLU B 1 51 ? 71.703 87.002 -99.956 1.00 14.59 51 GLU B N 1
ATOM 1255 C CA . GLU B 1 51 ? 71.721 88.326 -99.374 1.00 16.29 51 GLU B CA 1
ATOM 1256 C C . GLU B 1 51 ? 71.435 88.382 -97.875 1.00 14.90 51 GLU B C 1
ATOM 1257 O O . GLU B 1 51 ? 71.657 89.423 -97.224 1.00 17.32 51 GLU B O 1
ATOM 1263 N N . ARG B 1 52 ? 70.973 87.262 -97.294 1.00 11.88 52 ARG B N 1
ATOM 1264 C CA . ARG B 1 52 ? 70.621 87.225 -95.896 1.00 11.13 52 ARG B CA 1
ATOM 1265 C C . ARG B 1 52 ? 71.661 86.456 -95.052 1.00 10.22 52 ARG B C 1
ATOM 1266 O O . ARG B 1 52 ? 71.570 86.449 -93.837 1.00 10.94 52 ARG B O 1
ATOM 1274 N N . VAL B 1 53 ? 72.678 85.919 -95.698 1.00 11.69 53 VAL B N 1
ATOM 1275 C CA . VAL B 1 53 ? 73.711 85.127 -94.984 1.00 12.82 53 VAL B CA 1
ATOM 1276 C C . VAL B 1 53 ? 74.414 85.927 -93.916 1.00 11.72 53 VAL B C 1
ATOM 1277 O O . VAL B 1 53 ? 74.521 85.481 -92.782 1.00 13.02 53 VAL B O 1
ATOM 1281 N N . GLU B 1 54 ? 74.855 87.150 -94.242 1.00 14.23 54 GLU B N 1
ATOM 1282 C CA . GLU B 1 54 ? 75.546 87.975 -93.229 1.00 13.69 54 GLU B CA 1
ATOM 1283 C C . GLU B 1 54 ? 74.620 88.327 -92.068 1.00 13.30 54 GLU B C 1
ATOM 1284 O O . GLU B 1 54 ? 75.065 88.391 -90.907 1.00 12.48 54 GLU B O 1
ATOM 1290 N N . ASP B 1 55 ? 73.307 88.465 -92.318 1.00 12.20 55 ASP B N 1
ATOM 1291 C CA . ASP B 1 55 ? 72.397 88.688 -91.204 1.00 13.99 55 ASP B CA 1
ATOM 1292 C C . ASP B 1 55 ? 72.330 87.455 -90.282 1.00 12.18 55 ASP B C 1
ATOM 1293 O O . ASP B 1 55 ? 72.249 87.588 -89.070 1.00 13.24 55 ASP B O 1
ATOM 1298 N N . ALA B 1 56 ? 72.259 86.247 -90.883 1.00 10.51 56 ALA B N 1
ATOM 1299 C CA . ALA B 1 56 ? 72.199 85.044 -90.087 1.00 11.15 56 ALA B CA 1
ATOM 1300 C C . ALA B 1 56 ? 73.470 84.893 -89.244 1.00 8.92 56 ALA B C 1
ATOM 1301 O O . ALA B 1 56 ? 73.422 84.524 -88.093 1.00 10.20 56 ALA B O 1
ATOM 1303 N N . LEU B 1 57 ? 74.607 85.169 -89.866 1.00 10.83 57 LEU B N 1
ATOM 1304 C CA . LEU B 1 57 ? 75.895 85.098 -89.178 1.00 12.04 57 LEU B CA 1
ATOM 1305 C C . LEU B 1 57 ? 75.969 86.082 -88.025 1.00 12.53 57 LEU B C 1
ATOM 1306 O O . LEU B 1 57 ? 76.528 85.791 -86.993 1.00 13.13 57 LEU B O 1
ATOM 1311 N N . ALA B 1 58 ? 75.339 87.250 -88.167 1.00 11.95 58 ALA B N 1
ATOM 1312 C CA . ALA B 1 58 ? 75.354 88.202 -87.117 1.00 12.77 58 ALA B CA 1
ATOM 1313 C C . ALA B 1 58 ? 74.517 87.758 -85.958 1.00 14.00 58 ALA B C 1
ATOM 1314 O O . ALA B 1 58 ? 74.869 87.967 -84.797 1.00 13.45 58 ALA B O 1
ATOM 1316 N N . ILE B 1 59 ? 73.382 87.119 -86.232 1.00 11.86 59 ILE B N 1
ATOM 1317 C CA . ILE B 1 59 ? 72.607 86.511 -85.185 1.00 10.99 59 ILE B CA 1
ATOM 1318 C C . ILE B 1 59 ? 73.372 85.417 -84.439 1.00 11.26 59 ILE B C 1
ATOM 1319 O O . ILE B 1 59 ? 73.337 85.344 -83.193 1.00 12.09 59 ILE B O 1
ATOM 1324 N N . ILE B 1 60 ? 74.085 84.567 -85.181 1.00 12.12 60 ILE B N 1
ATOM 1325 C CA . ILE B 1 60 ? 74.889 83.550 -84.552 1.00 11.89 60 ILE B CA 1
ATOM 1326 C C . ILE B 1 60 ? 75.953 84.192 -83.638 1.00 12.54 60 ILE B C 1
ATOM 1327 O O . ILE B 1 60 ? 76.107 83.798 -82.483 1.00 13.79 60 ILE B O 1
ATOM 1332 N N . LYS B 1 61 ? 76.711 85.130 -84.190 1.00 13.13 61 LYS B N 1
ATOM 1333 C CA . LYS B 1 61 ? 77.775 85.804 -83.439 1.00 14.00 61 LYS B CA 1
ATOM 1334 C C . LYS B 1 61 ? 77.246 86.441 -82.153 1.00 15.65 61 LYS B C 1
ATOM 1335 O O . LYS B 1 61 ? 77.867 86.328 -81.081 1.00 15.08 61 LYS B O 1
ATOM 1341 N N A GLU B 1 62 ? 76.078 87.064 -82.242 0.50 15.26 62 GLU B N 1
ATOM 1342 N N B GLU B 1 62 ? 76.102 87.115 -82.243 0.50 15.80 62 GLU B N 1
ATOM 1343 C CA A GLU B 1 62 ? 75.539 87.836 -81.134 0.50 16.40 62 GLU B CA 1
ATOM 1344 C CA B GLU B 1 62 ? 75.558 87.821 -81.087 0.50 17.70 62 GLU B CA 1
ATOM 1345 C C A GLU B 1 62 ? 74.862 86.961 -80.065 0.50 15.52 62 GLU B C 1
ATOM 1346 C C B GLU B 1 62 ? 75.070 86.878 -79.993 0.50 15.99 62 GLU B C 1
ATOM 1347 O O A GLU B 1 62 ? 74.590 87.424 -78.966 0.50 19.83 62 GLU B O 1
ATOM 1348 O O B GLU B 1 62 ? 75.169 87.197 -78.816 0.50 18.15 62 GLU B O 1
ATOM 1359 N N . ASN B 1 63 ? 74.601 85.689 -80.374 1.00 14.20 63 ASN B N 1
ATOM 1360 C CA . ASN B 1 63 ? 73.921 84.839 -79.455 1.00 13.57 63 ASN B CA 1
ATOM 1361 C C . ASN B 1 63 ? 74.765 83.667 -78.895 1.00 15.19 63 ASN B C 1
ATOM 1362 O O . ASN B 1 63 ? 74.295 82.889 -78.062 1.00 20.06 63 ASN B O 1
ATOM 1367 N N . CYS B 1 64 ? 76.016 83.571 -79.339 1.00 14.80 64 CYS B N 1
ATOM 1368 C CA . CYS B 1 64 ? 76.857 82.471 -78.963 1.00 15.65 64 CYS B CA 1
ATOM 1369 C C . CYS B 1 64 ? 78.093 83.088 -78.278 1.00 18.37 64 CYS B C 1
ATOM 1370 O O . CYS B 1 64 ? 78.497 84.216 -78.605 1.00 24.49 64 CYS B O 1
ATOM 1373 N N . LYS B 1 65 ? 78.547 82.439 -77.226 1.00 13.54 65 LYS B N 1
ATOM 1374 C CA . LYS B 1 65 ? 79.642 82.958 -76.401 1.00 14.67 65 LYS B CA 1
ATOM 1375 C C . LYS B 1 65 ? 80.736 81.881 -76.314 1.00 11.45 65 LYS B C 1
ATOM 1376 O O . LYS B 1 65 ? 80.434 80.763 -75.927 1.00 12.84 65 LYS B O 1
ATOM 1382 N N . ALA B 1 66 ? 81.982 82.282 -76.507 1.00 12.86 66 ALA B N 1
ATOM 1383 C CA . ALA B 1 66 ? 83.106 81.415 -76.190 1.00 13.86 66 ALA B CA 1
ATOM 1384 C C . ALA B 1 66 ? 83.173 81.177 -74.661 1.00 14.84 66 ALA B C 1
ATOM 1385 O O . ALA B 1 66 ? 82.870 82.078 -73.833 1.00 14.37 66 ALA B O 1
ATOM 1387 N N . ARG B 1 67 ? 83.530 79.947 -74.288 1.00 12.54 67 ARG B N 1
ATOM 1388 C CA . ARG B 1 67 ? 83.613 79.538 -72.864 1.00 13.19 67 ARG B CA 1
ATOM 1389 C C . ARG B 1 67 ? 84.751 78.565 -72.666 1.00 14.52 67 ARG B C 1
ATOM 1390 O O . ARG B 1 67 ? 85.233 77.933 -73.614 1.00 12.65 67 ARG B O 1
ATOM 1398 N N . GLU B 1 68 ? 85.150 78.395 -71.417 1.00 12.38 68 GLU B N 1
ATOM 1399 C CA . GLU B 1 68 ? 85.881 77.240 -70.996 1.00 12.03 68 GLU B CA 1
ATOM 1400 C C . GLU B 1 68 ? 84.927 76.147 -70.612 1.00 13.17 68 GLU B C 1
ATOM 1401 O O . GLU B 1 68 ? 83.982 76.369 -69.829 1.00 14.11 68 GLU B O 1
ATOM 1407 N N . GLN B 1 69 ? 85.167 74.956 -71.143 1.00 11.93 69 GLN B N 1
ATOM 1408 C CA . GLN B 1 69 ? 84.345 73.768 -70.823 1.00 12.60 69 GLN B CA 1
ATOM 1409 C C . GLN B 1 69 ? 85.159 72.689 -70.152 1.00 14.55 69 GLN B C 1
ATOM 1410 O O . GLN B 1 69 ? 86.277 72.378 -70.576 1.00 13.99 69 GLN B O 1
ATOM 1416 N N . MET B 1 70 ? 84.602 72.016 -69.133 1.00 19.38 70 MET B N 1
ATOM 1417 C CA . MET B 1 70 ? 85.325 70.870 -68.526 1.00 20.17 70 MET B CA 1
ATOM 1418 C C . MET B 1 70 ? 85.244 69.582 -69.353 1.00 22.77 70 MET B C 1
ATOM 1419 O O . MET B 1 70 ? 84.159 69.189 -69.778 1.00 24.65 70 MET B O 1
ATOM 1424 N N . MET B 1 71 ? 86.381 68.927 -69.562 1.00 25.32 71 MET B N 1
ATOM 1425 C CA . MET B 1 71 ? 86.422 67.647 -70.233 1.00 25.39 71 MET B CA 1
ATOM 1426 C C . MET B 1 71 ? 86.231 66.476 -69.268 1.00 34.19 71 MET B C 1
ATOM 1427 O O . MET B 1 71 ? 86.867 66.429 -68.216 1.00 34.17 71 MET B O 1
ATOM 1432 N N . THR B 1 72 ? 85.454 65.477 -69.690 1.00 35.06 72 THR B N 1
ATOM 1433 C CA . THR B 1 72 ? 85.302 64.225 -68.912 1.00 40.38 72 THR B CA 1
ATOM 1434 C C . THR B 1 72 ? 86.689 63.672 -68.493 1.00 44.16 72 THR B C 1
ATOM 1435 O O . THR B 1 72 ? 87.596 63.599 -69.313 1.00 44.15 72 THR B O 1
ATOM 1439 N N . PRO B 1 73 ? 86.881 63.361 -67.192 1.00 52.81 73 PRO B N 1
ATOM 1440 C CA . PRO B 1 73 ? 88.255 63.026 -66.734 1.00 58.02 73 PRO B CA 1
ATOM 1441 C C . PRO B 1 73 ? 88.729 61.603 -67.063 1.00 55.24 73 PRO B C 1
ATOM 1442 O O . PRO B 1 73 ? 88.151 60.933 -67.921 1.00 55.25 73 PRO B O 1
ATOM 1446 N N . THR B 1 80 ? 100.402 55.696 -59.857 1.00 45.70 80 THR B N 1
ATOM 1447 C CA . THR B 1 80 ? 100.867 55.989 -58.507 1.00 35.24 80 THR B CA 1
ATOM 1448 C C . THR B 1 80 ? 100.368 54.958 -57.436 1.00 30.46 80 THR B C 1
ATOM 1449 O O . THR B 1 80 ? 99.231 54.522 -57.413 1.00 30.39 80 THR B O 1
ATOM 1453 N N . VAL B 1 81 ? 101.157 54.878 -56.378 1.00 22.20 81 VAL B N 1
ATOM 1454 C CA . VAL B 1 81 ? 100.796 54.279 -55.158 1.00 17.62 81 VAL B CA 1
ATOM 1455 C C . VAL B 1 81 ? 99.704 55.009 -54.440 1.00 18.81 81 VAL B C 1
ATOM 1456 O O . VAL B 1 81 ? 98.803 54.382 -53.894 1.00 23.93 81 VAL B O 1
ATOM 1460 N N . ASP B 1 82 ? 99.809 56.331 -54.367 1.00 16.60 82 ASP B N 1
ATOM 1461 C CA . ASP B 1 82 ? 98.777 57.141 -53.686 1.00 19.44 82 ASP B CA 1
ATOM 1462 C C . ASP B 1 82 ? 97.819 57.644 -54.777 1.00 19.63 82 ASP B C 1
ATOM 1463 O O . ASP B 1 82 ? 98.221 57.821 -55.930 1.00 19.18 82 ASP B O 1
ATOM 1468 N N . THR B 1 83 ? 96.534 57.693 -54.459 1.00 17.13 83 THR B N 1
ATOM 1469 C CA . THR B 1 83 ? 95.520 58.219 -55.390 1.00 16.51 83 THR B CA 1
ATOM 1470 C C . THR B 1 83 ? 95.307 59.684 -55.058 1.00 13.82 83 THR B C 1
ATOM 1471 O O . THR B 1 83 ? 95.064 60.011 -53.916 1.00 13.77 83 THR B O 1
ATOM 1475 N N . TYR B 1 84 ? 95.298 60.526 -56.082 1.00 14.63 84 TYR B N 1
ATOM 1476 C CA . TYR B 1 84 ? 95.074 61.961 -55.904 1.00 16.64 84 TYR B CA 1
ATOM 1477 C C . TYR B 1 84 ? 93.782 62.374 -56.613 1.00 17.35 84 TYR B C 1
ATOM 1478 O O . TYR B 1 84 ? 93.391 61.762 -57.624 1.00 16.47 84 TYR B O 1
ATOM 1487 N N . VAL B 1 85 ? 93.165 63.441 -56.128 1.00 13.82 85 VAL B N 1
ATOM 1488 C CA . VAL B 1 85 ? 92.008 63.996 -56.814 1.00 13.54 85 VAL B CA 1
ATOM 1489 C C . VAL B 1 85 ? 92.518 64.585 -58.122 1.00 13.56 85 VAL B C 1
ATOM 1490 O O . VAL B 1 85 ? 93.454 65.392 -58.136 1.00 14.90 85 VAL B O 1
ATOM 1494 N N . PRO B 1 86 ? 91.966 64.150 -59.255 1.00 14.58 86 PRO B N 1
ATOM 1495 C CA . PRO B 1 86 ? 92.437 64.698 -60.549 1.00 16.23 86 PRO B CA 1
ATOM 1496 C C . PRO B 1 86 ? 92.089 66.177 -60.707 1.00 14.80 86 PRO B C 1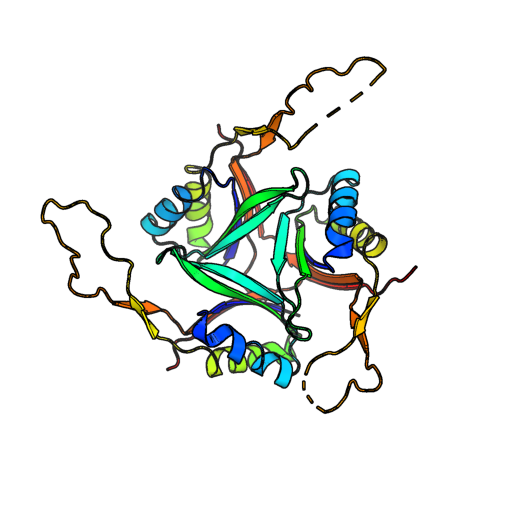
ATOM 1497 O O . PRO B 1 86 ? 91.029 66.597 -60.231 1.00 15.96 86 PRO B O 1
ATOM 1501 N N . TYR B 1 87 ? 92.954 66.893 -61.423 1.00 15.49 87 TYR B N 1
ATOM 1502 C CA . TYR B 1 87 ? 92.679 68.280 -61.800 1.00 17.02 87 TYR B CA 1
ATOM 1503 C C . TYR B 1 87 ? 91.558 68.273 -62.811 1.00 15.06 87 TYR B C 1
ATOM 1504 O O . TYR B 1 87 ? 91.595 67.470 -63.781 1.00 15.43 87 TYR B O 1
ATOM 1513 N N . PRO B 1 88 ? 90.625 69.234 -62.697 1.00 15.23 88 PRO B N 1
ATOM 1514 C CA . PRO B 1 88 ? 89.685 69.445 -63.811 1.00 13.56 88 PRO B CA 1
ATOM 1515 C C . PRO B 1 88 ? 90.431 69.769 -65.063 1.00 15.15 88 PRO B C 1
ATOM 1516 O O . PRO B 1 88 ? 91.511 70.339 -65.008 1.00 13.60 88 PRO B O 1
ATOM 1520 N N . ILE B 1 89 ? 89.850 69.408 -66.202 1.00 13.21 89 ILE B N 1
ATOM 1521 C CA . ILE B 1 89 ? 90.437 69.742 -67.479 1.00 15.59 89 ILE B CA 1
ATOM 1522 C C . ILE B 1 89 ? 89.559 70.809 -68.099 1.00 14.61 89 ILE B C 1
ATOM 1523 O O . ILE B 1 89 ? 88.366 70.565 -68.312 1.00 20.09 89 ILE B O 1
ATOM 1528 N N . GLU B 1 90 ? 90.119 71.985 -68.390 1.00 11.26 90 GLU B N 1
ATOM 1529 C CA . GLU B 1 90 ? 89.335 73.120 -68.878 1.00 11.76 90 GLU B CA 1
ATOM 1530 C C . GLU B 1 90 ? 89.783 73.360 -70.299 1.00 10.09 90 GLU B C 1
ATOM 1531 O O . GLU B 1 90 ? 90.937 73.631 -70.559 1.00 9.76 90 GLU B O 1
ATOM 1537 N N . VAL B 1 91 ? 88.821 73.345 -71.218 1.00 10.08 91 VAL B N 1
ATOM 1538 C CA . VAL B 1 91 ? 89.136 73.415 -72.640 1.00 11.40 91 VAL B CA 1
ATOM 1539 C C . VAL B 1 91 ? 88.446 74.641 -73.246 1.00 9.97 91 VAL B C 1
ATOM 1540 O O . VAL B 1 91 ? 87.238 74.876 -72.996 1.00 10.49 91 VAL B O 1
ATOM 1544 N N . GLN B 1 92 ? 89.182 75.463 -73.988 1.00 9.67 92 GLN B N 1
ATOM 1545 C CA . GLN B 1 92 ? 88.560 76.570 -74.726 1.00 9.32 92 GLN B CA 1
ATOM 1546 C C . GLN B 1 92 ? 87.648 76.053 -75.846 1.00 9.51 92 GLN B C 1
ATOM 1547 O O . GLN B 1 92 ? 88.075 75.266 -76.696 1.00 10.19 92 GLN B O 1
ATOM 1553 N N . VAL B 1 93 ? 86.441 76.569 -75.846 1.00 8.70 93 VAL B N 1
ATOM 1554 C CA . VAL B 1 93 ? 85.404 76.266 -76.856 1.00 9.12 93 VAL B CA 1
ATOM 1555 C C . VAL B 1 93 ? 84.903 77.594 -77.397 1.00 10.98 93 VAL B C 1
ATOM 1556 O O . VAL B 1 93 ? 84.463 78.477 -76.647 1.00 10.20 93 VAL B O 1
ATOM 1560 N N . GLY B 1 94 ? 84.953 77.760 -78.718 1.00 9.21 94 GLY B N 1
ATOM 1561 C CA . GLY B 1 94 ? 84.467 78.951 -79.340 1.00 11.04 94 GLY B CA 1
ATOM 1562 C C . GLY B 1 94 ? 82.970 79.105 -79.254 1.00 10.09 94 GLY B C 1
ATOM 1563 O O . GLY B 1 94 ? 82.233 78.157 -79.011 1.00 11.23 94 GLY B O 1
ATOM 1564 N N . GLY B 1 95 ? 82.489 80.279 -79.632 1.00 9.92 95 GLY B N 1
ATOM 1565 C CA . GLY B 1 95 ? 81.029 80.513 -79.651 1.00 10.68 95 GLY B CA 1
ATOM 1566 C C . GLY B 1 95 ? 80.346 79.689 -80.730 1.00 10.01 95 GLY B C 1
ATOM 1567 O O . GLY B 1 95 ? 79.301 79.128 -80.517 1.00 10.33 95 GLY B O 1
ATOM 1568 N N . ALA B 1 96 ? 80.937 79.678 -81.887 1.00 9.21 96 ALA B N 1
ATOM 1569 C CA . ALA B 1 96 ? 80.378 78.946 -83.039 1.00 8.08 96 ALA B CA 1
ATOM 1570 C C . ALA B 1 96 ? 81.414 78.652 -84.088 1.00 9.34 96 ALA B C 1
ATOM 1571 O O . ALA B 1 96 ? 82.286 79.483 -84.359 1.00 9.88 96 ALA B O 1
ATOM 1573 N N . THR B 1 97 ? 81.327 77.439 -84.653 1.00 8.08 97 THR B N 1
ATOM 1574 C CA . THR B 1 97 ? 82.061 77.036 -85.843 1.00 7.35 97 THR B CA 1
ATOM 1575 C C . THR B 1 97 ? 81.038 76.928 -86.970 1.00 7.63 97 THR B C 1
ATOM 1576 O O . THR B 1 97 ? 80.084 76.173 -86.836 1.00 8.52 97 THR B O 1
ATOM 1580 N N . VAL B 1 98 ? 81.229 77.741 -88.003 1.00 7.59 98 VAL B N 1
ATOM 1581 C CA . VAL B 1 98 ? 80.224 77.918 -89.043 1.00 7.58 98 VAL B CA 1
ATOM 1582 C C . VAL B 1 98 ? 80.758 77.661 -90.440 1.00 8.43 98 VAL B C 1
ATOM 1583 O O . VAL B 1 98 ? 81.717 78.280 -90.856 1.00 8.22 98 VAL B O 1
ATOM 1587 N N . PHE B 1 99 ? 80.058 76.793 -91.190 1.00 7.47 99 PHE B N 1
ATOM 1588 C CA . PHE B 1 99 ? 80.298 76.550 -92.577 1.00 8.17 99 PHE B CA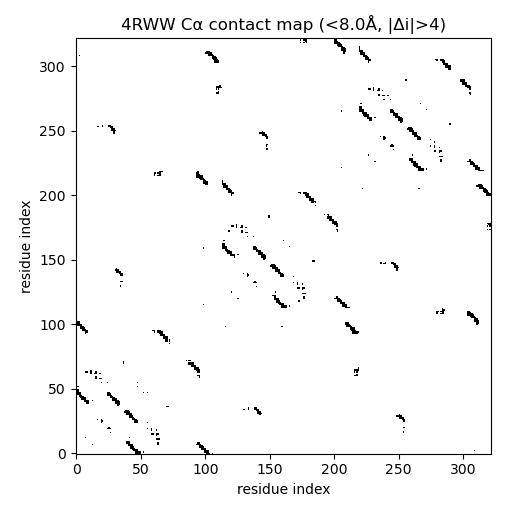 1
ATOM 1589 C C . PHE B 1 99 ? 79.117 77.028 -93.403 1.00 8.60 99 PHE B C 1
ATOM 1590 O O . PHE B 1 99 ? 77.982 76.597 -93.160 1.00 8.65 99 PHE B O 1
ATOM 1598 N N . VAL B 1 100 ? 79.388 77.831 -94.424 1.00 8.17 100 VAL B N 1
ATOM 1599 C CA . VAL B 1 100 ? 78.344 78.286 -95.334 1.00 8.51 100 VAL B CA 1
ATOM 1600 C C . VAL B 1 100 ? 78.536 77.572 -96.660 1.00 10.24 100 VAL B C 1
ATOM 1601 O O . VAL B 1 100 ? 79.557 77.743 -97.300 1.00 9.25 100 VAL B O 1
ATOM 1605 N N A MET B 1 101 ? 77.542 76.809 -97.091 0.50 9.38 101 MET B N 1
ATOM 1606 N N B MET B 1 101 ? 77.581 76.734 -97.049 0.50 10.09 101 MET B N 1
ATOM 1607 C CA A MET B 1 101 ? 77.659 75.922 -98.242 0.50 9.69 101 MET B CA 1
ATOM 1608 C CA B MET B 1 101 ? 77.686 75.890 -98.246 0.50 10.88 101 MET B CA 1
ATOM 1609 C C A MET B 1 101 ? 76.761 76.384 -99.403 0.50 9.71 101 MET B C 1
ATOM 1610 C C B MET B 1 101 ? 76.786 76.398 -99.394 0.50 10.35 101 MET B C 1
ATOM 1611 O O A MET B 1 101 ? 75.618 76.769 -99.180 0.50 9.06 101 MET B O 1
ATOM 1612 O O B MET B 1 101 ? 75.656 76.819 -99.155 0.50 9.67 101 MET B O 1
ATOM 1621 N N . PRO B 1 102 ? 77.229 76.248 -100.653 1.00 10.25 102 PRO B N 1
ATOM 1622 C CA . PRO B 1 102 ? 76.383 76.574 -101.765 1.00 10.61 102 PRO B CA 1
ATOM 1623 C C . PRO B 1 102 ? 75.267 75.576 -102.006 1.00 10.27 102 PRO B C 1
ATOM 1624 O O . PRO B 1 102 ? 75.487 74.381 -101.899 1.00 15.20 102 PRO B O 1
ATOM 1628 N N . VAL B 1 103 ? 74.065 76.077 -102.323 1.00 9.99 103 VAL B N 1
ATOM 1629 C CA . VAL B 1 103 ? 72.889 75.268 -102.657 1.00 9.41 103 VAL B CA 1
ATOM 1630 C C . VAL B 1 103 ? 72.665 75.330 -104.155 1.00 11.15 103 VAL B C 1
ATOM 1631 O O . VAL B 1 103 ? 72.617 76.436 -104.762 1.00 13.97 103 VAL B O 1
ATOM 1635 N N . GLU B 1 104 ? 72.535 74.178 -104.769 1.00 11.30 104 GLU B N 1
ATOM 1636 C CA . GLU B 1 104 ? 72.186 74.130 -106.167 1.00 12.82 104 GLU B CA 1
ATOM 1637 C C . GLU B 1 104 ? 70.721 74.361 -106.442 1.00 14.43 104 GLU B C 1
ATOM 1638 O O . GLU B 1 104 ? 70.353 75.096 -107.373 1.00 15.21 104 GLU B O 1
ATOM 1644 N N . SER B 1 105 ? 69.857 73.717 -105.681 1.00 11.05 105 SER B N 1
ATOM 1645 C CA . SER B 1 105 ? 68.443 73.943 -105.829 1.00 12.42 105 SER B CA 1
ATOM 1646 C C . SER B 1 105 ? 67.704 73.706 -104.525 1.00 11.38 105 SER B C 1
ATOM 1647 O O . SER B 1 105 ? 68.229 73.063 -103.604 1.00 9.97 105 SER B O 1
ATOM 1650 N N . PHE B 1 106 ? 66.537 74.346 -104.414 1.00 11.39 106 PHE B N 1
ATOM 1651 C CA . PHE B 1 106 ? 65.687 74.277 -103.228 1.00 10.35 106 PHE B CA 1
ATOM 1652 C C . PHE B 1 106 ? 64.298 73.821 -103.655 1.00 9.56 106 PHE B C 1
ATOM 1653 O O . PHE B 1 106 ? 63.756 74.294 -104.694 1.00 11.54 106 PHE B O 1
ATOM 1661 N N . HIS B 1 107 ? 63.686 72.938 -102.871 1.00 10.41 107 HIS B N 1
ATOM 1662 C CA . HIS B 1 107 ? 62.287 72.547 -103.064 1.00 10.61 107 HIS B CA 1
ATOM 1663 C C . HIS B 1 107 ? 61.531 72.517 -101.762 1.00 10.77 107 HIS B C 1
ATOM 1664 O O . HIS B 1 107 ? 62.065 72.130 -100.724 1.00 9.44 107 HIS B O 1
ATOM 1671 N N . HIS B 1 108 ? 60.280 72.964 -101.791 1.00 9.50 108 HIS B N 1
ATOM 1672 C CA . HIS B 1 108 ? 59.397 72.858 -100.653 1.00 10.02 108 HIS B CA 1
ATOM 1673 C C . HIS B 1 108 ? 58.134 72.158 -101.075 1.00 11.00 108 HIS B C 1
ATOM 1674 O O . HIS B 1 108 ? 57.333 72.729 -101.838 1.00 14.13 108 HIS B O 1
ATOM 1681 N N . PHE B 1 109 ? 58.037 70.882 -100.753 1.00 11.43 109 PHE B N 1
ATOM 1682 C CA . PHE B 1 109 ? 57.005 70.069 -101.296 1.00 13.51 109 PHE B CA 1
ATOM 1683 C C . PHE B 1 109 ? 55.822 70.153 -100.347 1.00 15.72 109 PHE B C 1
ATOM 1684 O O . PHE B 1 109 ? 55.924 69.847 -99.139 1.00 18.13 109 PHE B O 1
ATOM 1692 N N . LEU B 1 110 ? 54.688 70.463 -100.931 1.00 19.68 110 LEU B N 1
ATOM 1693 C CA . LEU B 1 110 ? 53.486 70.696 -100.178 1.00 24.56 110 LEU B CA 1
ATOM 1694 C C . LEU B 1 110 ? 52.353 69.818 -100.689 1.00 24.33 110 LEU B C 1
ATOM 1695 O O . LEU B 1 110 ? 51.196 70.235 -100.630 1.00 29.82 110 LEU B O 1
ATOM 1700 N N . GLU B 1 111 ? 52.658 68.598 -101.129 0.50 20.79 111 GLU B N 1
ATOM 1701 C CA . GLU B 1 111 ? 51.590 67.709 -101.624 0.50 21.07 111 GLU B CA 1
ATOM 1702 C C . GLU B 1 111 ? 50.812 67.100 -100.468 0.50 18.01 111 GLU B C 1
ATOM 1703 O O . GLU B 1 111 ? 51.336 66.921 -99.362 0.50 12.98 111 GLU B O 1
ATOM 1709 N N . HIS B 1 112 ? 49.533 66.841 -100.725 0.50 17.62 112 HIS B N 1
ATOM 1710 C CA . HIS B 1 112 ? 48.646 66.256 -99.740 0.50 16.84 112 HIS B CA 1
ATOM 1711 C C . HIS B 1 112 ? 48.179 64.891 -100.221 0.50 20.16 112 HIS B C 1
ATOM 1712 O O . HIS B 1 112 ? 48.798 64.318 -101.125 0.50 20.15 112 HIS B O 1
ATOM 1719 N N . MET C 1 1 ? 88.179 76.116 -98.287 1.00 15.56 1 MET C N 1
ATOM 1720 C CA . MET C 1 1 ? 87.731 75.072 -97.312 1.00 15.74 1 MET C CA 1
ATOM 1721 C C . MET C 1 1 ? 86.758 74.121 -98.006 1.00 12.32 1 MET C C 1
ATOM 1722 O O . MET C 1 1 ? 86.026 74.499 -98.942 1.00 11.57 1 MET C O 1
ATOM 1727 N N . LYS C 1 2 ? 86.757 72.889 -97.513 1.00 10.81 2 LYS C N 1
ATOM 1728 C CA . LYS C 1 2 ? 85.770 71.901 -97.912 1.00 9.23 2 LYS C CA 1
ATOM 1729 C C . LYS C 1 2 ? 85.136 71.303 -96.667 1.00 7.76 2 LYS C C 1
ATOM 1730 O O . LYS C 1 2 ? 85.704 71.373 -95.562 1.00 8.41 2 LYS C O 1
ATOM 1736 N N . LEU C 1 3 ? 83.950 70.728 -96.852 1.00 8.17 3 LEU C N 1
ATOM 1737 C CA . LEU C 1 3 ? 83.222 70.068 -95.766 1.00 8.36 3 LEU C CA 1
ATOM 1738 C C . LEU C 1 3 ? 82.970 68.651 -96.132 1.00 8.88 3 LEU C C 1
ATOM 1739 O O . LEU C 1 3 ? 82.350 68.381 -97.147 1.00 9.19 3 LEU C O 1
ATOM 1744 N N . ILE C 1 4 ? 83.574 67.731 -95.380 1.00 7.48 4 ILE C N 1
ATOM 1745 C CA . ILE C 1 4 ? 83.502 66.306 -95.657 1.00 8.03 4 ILE C CA 1
ATOM 1746 C C . ILE C 1 4 ? 82.377 65.726 -94.767 1.00 8.23 4 ILE C C 1
ATOM 1747 O O . ILE C 1 4 ? 82.429 65.826 -93.538 1.00 9.35 4 ILE C O 1
ATOM 1752 N N . PHE C 1 5 ? 81.474 64.990 -95.410 1.00 8.18 5 PHE C N 1
ATOM 1753 C CA . PHE C 1 5 ? 80.473 64.138 -94.754 1.00 9.00 5 PHE C CA 1
ATOM 1754 C C . PHE C 1 5 ? 80.911 62.711 -94.928 1.00 9.53 5 PHE C C 1
ATOM 1755 O O . PHE C 1 5 ? 81.004 62.221 -96.046 1.00 9.19 5 PHE C O 1
ATOM 1763 N N . ALA C 1 6 ? 81.191 62.020 -93.821 1.00 8.57 6 ALA C N 1
ATOM 1764 C CA . ALA C 1 6 ? 81.674 60.634 -93.898 1.00 8.46 6 ALA C CA 1
ATOM 1765 C C . ALA C 1 6 ? 80.800 59.748 -93.020 1.00 9.43 6 ALA C C 1
ATOM 1766 O O . ALA C 1 6 ? 80.730 59.951 -91.805 1.00 10.25 6 ALA C O 1
ATOM 1768 N N . ILE C 1 7 ? 80.142 58.773 -93.639 1.00 8.34 7 ILE C N 1
ATOM 1769 C CA . ILE C 1 7 ? 79.261 57.895 -92.937 1.00 9.08 7 ILE C CA 1
ATOM 1770 C C . ILE C 1 7 ? 80.054 56.637 -92.626 1.00 8.95 7 ILE C C 1
ATOM 1771 O O . ILE C 1 7 ? 80.510 55.920 -93.556 1.00 8.47 7 ILE C O 1
ATOM 1776 N N . VAL C 1 8 ? 80.226 56.364 -91.327 1.00 9.31 8 VAL C N 1
ATOM 1777 C CA . VAL C 1 8 ? 81.089 55.284 -90.843 1.00 10.16 8 VAL C CA 1
ATOM 1778 C C . VAL C 1 8 ? 80.370 54.434 -89.838 1.00 11.50 8 VAL C C 1
ATOM 1779 O O . VAL C 1 8 ? 79.303 54.780 -89.357 1.00 12.50 8 VAL C O 1
ATOM 1783 N N . GLN C 1 9 ? 80.871 53.228 -89.641 1.00 10.41 9 GLN C N 1
ATOM 1784 C CA . GLN C 1 9 ? 80.247 52.353 -88.652 1.00 11.76 9 GLN C CA 1
ATOM 1785 C C . GLN C 1 9 ? 80.539 52.768 -87.215 1.00 11.22 9 GLN C C 1
ATOM 1786 O O . GLN C 1 9 ? 81.610 53.323 -86.897 1.00 12.91 9 GLN C O 1
ATOM 1792 N N . ASP C 1 10 ? 79.599 52.488 -86.317 1.00 10.95 10 ASP C N 1
ATOM 1793 C CA . ASP C 1 10 ? 79.757 52.932 -84.947 1.00 14.36 10 ASP C CA 1
ATOM 1794 C C . ASP C 1 10 ? 81.062 52.357 -84.327 1.00 15.69 10 ASP C C 1
ATOM 1795 O O . ASP C 1 10 ? 81.745 53.027 -83.511 1.00 14.00 10 ASP C O 1
ATOM 1800 N N . GLN C 1 11 ? 81.473 51.176 -84.744 1.00 17.15 11 GLN C N 1
ATOM 1801 C CA . GLN C 1 11 ? 82.597 50.575 -84.059 1.00 19.26 11 GLN C CA 1
ATOM 1802 C C . GLN C 1 11 ? 83.939 51.168 -84.448 1.00 18.32 11 GLN C C 1
ATOM 1803 O O . GLN C 1 11 ? 84.933 51.011 -83.721 1.00 20.63 11 GLN C O 1
ATOM 1809 N N . ASP C 1 12 ? 83.922 51.969 -85.519 1.00 15.42 12 ASP C N 1
ATOM 1810 C CA . ASP C 1 12 ? 85.086 52.773 -85.946 1.00 14.70 12 ASP C CA 1
ATOM 1811 C C . ASP C 1 12 ? 85.099 54.247 -85.489 1.00 12.33 12 ASP C C 1
ATOM 1812 O O . ASP C 1 12 ? 86.103 54.936 -85.699 1.00 15.43 12 ASP C O 1
ATOM 1817 N N . SER C 1 13 ? 84.026 54.692 -84.867 1.00 13.37 13 SER C N 1
ATOM 1818 C CA . SER C 1 13 ? 83.806 56.106 -84.588 1.00 14.12 13 SER C CA 1
ATOM 1819 C C . SER C 1 13 ? 84.859 56.661 -83.625 1.00 15.87 13 SER C C 1
ATOM 1820 O O . SER C 1 13 ? 85.462 57.695 -83.886 1.00 13.49 13 SER C O 1
ATOM 1823 N N . ASN C 1 14 ? 85.097 55.978 -82.520 1.00 14.36 14 ASN C N 1
ATOM 1824 C CA . ASN C 1 14 ? 86.064 56.495 -81.544 1.00 16.44 14 ASN C CA 1
ATOM 1825 C C . ASN C 1 14 ? 87.493 56.524 -82.049 1.00 14.12 14 ASN C C 1
ATOM 1826 O O . ASN C 1 14 ? 88.206 57.538 -81.895 1.00 15.40 14 ASN C O 1
ATOM 1831 N N . ARG C 1 15 ? 87.880 55.462 -82.745 1.00 13.07 15 ARG C N 1
ATOM 1832 C CA . ARG C 1 15 ? 89.185 55.406 -83.360 1.00 14.41 15 ARG C CA 1
ATOM 1833 C C . ARG C 1 15 ? 89.369 56.520 -84.398 1.00 13.54 15 ARG C C 1
ATOM 1834 O O . ARG C 1 15 ? 90.435 57.151 -84.505 1.00 13.72 15 ARG C O 1
ATOM 1842 N N . LEU C 1 16 ? 88.357 56.703 -85.247 1.00 11.10 16 LEU C N 1
ATOM 1843 C CA . LEU C 1 16 ? 88.402 57.783 -86.224 1.00 11.26 16 LEU C CA 1
ATOM 1844 C C . LEU C 1 16 ? 88.490 59.152 -85.553 1.00 10.86 16 LEU C C 1
ATOM 1845 O O . LEU C 1 16 ? 89.329 59.996 -85.969 1.00 10.65 16 LEU C O 1
ATOM 1850 N N . SER C 1 17 ? 87.666 59.395 -84.553 1.00 12.96 17 SER C N 1
ATOM 1851 C CA . SER C 1 17 ? 87.717 60.655 -83.830 1.00 12.55 17 SER C CA 1
ATOM 1852 C C . SER C 1 17 ? 89.132 60.885 -83.297 1.00 11.52 17 SER C C 1
ATOM 1853 O O . SER C 1 17 ? 89.703 61.948 -83.467 1.00 10.53 17 SER C O 1
ATOM 1856 N N . ASP C 1 18 ? 89.707 59.873 -82.674 1.00 11.64 18 ASP C N 1
ATOM 1857 C CA . ASP C 1 18 ? 91.056 60.047 -82.149 1.00 12.86 18 ASP C CA 1
ATOM 1858 C C . ASP C 1 18 ? 92.113 60.295 -83.212 1.00 12.73 18 ASP C C 1
ATOM 1859 O O . ASP C 1 18 ? 93.001 61.117 -83.020 1.00 12.11 18 ASP C O 1
ATOM 1864 N N . ALA C 1 19 ? 92.025 59.614 -84.346 1.00 11.48 19 ALA C N 1
ATOM 1865 C CA . ALA C 1 19 ? 92.980 59.822 -85.444 1.00 10.84 19 ALA C CA 1
ATOM 1866 C C . ALA C 1 19 ? 92.875 61.167 -86.114 1.00 11.44 19 ALA C C 1
ATOM 1867 O O . ALA C 1 19 ? 93.882 61.775 -86.535 1.00 12.50 19 ALA C O 1
ATOM 1869 N N . LEU C 1 20 ? 91.635 61.667 -86.224 1.00 9.88 20 LEU C N 1
ATOM 1870 C CA . LEU C 1 20 ? 91.481 63.004 -86.746 1.00 9.96 20 LEU C CA 1
ATOM 1871 C C . LEU C 1 20 ? 92.128 64.034 -85.820 1.00 9.89 20 LEU C C 1
ATOM 1872 O O . LEU C 1 20 ? 92.811 64.910 -86.270 1.00 9.48 20 LEU C O 1
ATOM 1877 N N . THR C 1 21 ? 91.869 63.915 -84.525 1.00 10.16 21 THR C N 1
ATOM 1878 C CA . THR C 1 21 ? 92.488 64.804 -83.523 1.00 10.35 21 THR C CA 1
ATOM 1879 C C . THR C 1 21 ? 94.020 64.711 -83.575 1.00 11.81 21 THR C C 1
ATOM 1880 O O . THR C 1 21 ? 94.717 65.742 -83.696 1.00 11.14 21 THR C O 1
ATOM 1884 N N . LYS C 1 22 ? 94.533 63.485 -83.652 1.00 12.30 22 LYS C N 1
ATOM 1885 C CA . LYS C 1 22 ? 95.995 63.308 -83.774 1.00 15.76 22 LYS C CA 1
ATOM 1886 C C . LYS C 1 22 ? 96.545 63.981 -85.031 1.00 14.46 22 LYS C C 1
ATOM 1887 O O . LYS C 1 22 ? 97.646 64.569 -85.025 1.00 15.83 22 LYS C O 1
ATOM 1893 N N . GLY C 1 23 ? 95.758 63.938 -86.127 1.00 12.66 23 GLY C N 1
ATOM 1894 C CA . GLY C 1 23 ? 96.092 64.626 -87.340 1.00 12.80 23 GLY C CA 1
ATOM 1895 C C . GLY C 1 23 ? 95.786 66.104 -87.455 1.00 10.54 23 GLY C C 1
ATOM 1896 O O . GLY C 1 23 ? 95.944 66.674 -88.546 1.00 14.25 23 GLY C O 1
ATOM 1897 N N . ASN C 1 24 ? 95.346 66.706 -86.355 1.00 10.21 24 ASN C N 1
ATOM 1898 C CA . ASN C 1 24 ? 95.050 68.108 -86.271 1.00 11.63 24 ASN C CA 1
ATOM 1899 C C . ASN C 1 24 ? 93.884 68.533 -87.164 1.00 11.42 24 ASN C C 1
ATOM 1900 O O . ASN C 1 24 ? 93.931 69.571 -87.827 1.00 10.55 24 ASN C O 1
ATOM 1905 N N . PHE C 1 25 ? 92.849 67.697 -87.167 1.00 9.94 25 PHE C N 1
ATOM 1906 C CA . PHE C 1 25 ? 91.576 68.005 -87.840 1.00 9.61 25 PHE C CA 1
ATOM 1907 C C . PHE C 1 25 ? 90.485 68.154 -86.801 1.00 10.68 25 PHE C C 1
ATOM 1908 O O . PHE C 1 25 ? 90.558 67.547 -85.747 1.00 11.27 25 PHE C O 1
ATOM 1916 N N . GLY C 1 26 ? 89.536 69.057 -87.052 1.00 10.37 26 GLY C N 1
ATOM 1917 C CA . GLY C 1 26 ? 88.342 69.147 -86.219 1.00 10.28 26 GLY C CA 1
ATOM 1918 C C . GLY C 1 26 ? 87.222 68.304 -86.838 1.00 8.61 26 GLY C C 1
ATOM 1919 O O . GLY C 1 26 ? 87.281 67.920 -88.017 1.00 9.78 26 GLY C O 1
ATOM 1920 N N . ALA C 1 27 ? 86.244 67.929 -86.020 1.00 8.30 27 ALA C N 1
ATOM 1921 C CA . ALA C 1 27 ? 85.174 67.077 -86.472 1.00 7.86 27 ALA C CA 1
ATOM 1922 C C . ALA C 1 27 ? 83.973 67.197 -85.566 1.00 7.99 27 ALA C C 1
ATOM 1923 O O . ALA C 1 27 ? 84.134 67.460 -84.389 1.00 8.93 27 ALA C O 1
ATOM 1925 N N . THR C 1 28 ? 82.800 66.968 -86.132 1.00 8.19 28 THR C N 1
ATOM 1926 C CA . THR C 1 28 ? 81.546 66.879 -85.389 1.00 7.07 28 THR C CA 1
ATOM 1927 C C . THR C 1 28 ? 80.861 65.581 -85.804 1.00 8.72 28 THR C C 1
ATOM 1928 O O . THR C 1 28 ? 81.005 65.144 -86.968 1.00 9.02 28 THR C O 1
ATOM 1932 N N . LYS C 1 29 ? 80.190 64.909 -84.864 1.00 8.61 29 LYS C N 1
ATOM 1933 C CA . LYS C 1 29 ? 79.564 63.643 -85.168 1.00 10.14 29 LYS C CA 1
ATOM 1934 C C . LYS C 1 29 ? 78.064 63.654 -84.922 1.00 11.54 29 LYS C C 1
ATOM 1935 O O . LYS C 1 29 ? 77.606 64.260 -83.981 1.00 11.23 29 LYS C O 1
ATOM 1941 N N . LEU C 1 30 ? 77.340 62.983 -85.816 1.00 11.89 30 LEU C N 1
ATOM 1942 C CA . LEU C 1 30 ? 75.874 62.895 -85.830 1.00 15.51 30 LEU C CA 1
ATOM 1943 C C . LEU C 1 30 ? 75.547 61.406 -85.647 1.00 16.25 30 LEU C C 1
ATOM 1944 O O . LEU C 1 30 ? 76.168 60.544 -86.273 1.00 13.42 30 LEU C O 1
ATOM 1949 N N . ALA C 1 31 ? 74.628 61.084 -84.738 1.00 15.00 31 ALA C N 1
ATOM 1950 C CA . ALA C 1 31 ? 74.190 59.700 -84.603 1.00 14.71 31 ALA C CA 1
ATOM 1951 C C . ALA C 1 31 ? 73.057 59.460 -85.608 1.00 13.06 31 ALA C C 1
ATOM 1952 O O . ALA C 1 31 ? 72.005 60.045 -85.478 1.00 17.31 31 ALA C O 1
ATOM 1954 N N . THR C 1 32 ? 73.305 58.607 -86.606 1.00 11.20 32 THR C N 1
ATOM 1955 C CA . THR C 1 32 ? 72.456 58.469 -87.737 1.00 9.57 32 THR C CA 1
ATOM 1956 C C . THR C 1 32 ? 72.002 57.015 -87.847 1.00 10.48 32 THR C C 1
ATOM 1957 O O . THR C 1 32 ? 72.442 56.150 -87.055 1.00 11.50 32 THR C O 1
ATOM 1961 N N A THR C 1 33 ? 71.168 56.775 -88.856 0.50 10.37 33 THR C N 1
ATOM 1962 N N B THR C 1 33 ? 71.128 56.743 -88.799 0.50 10.70 33 THR C N 1
ATOM 1963 C CA A THR C 1 33 ? 70.656 55.438 -89.202 0.50 11.04 33 THR C CA 1
ATOM 1964 C CA B THR C 1 33 ? 70.828 55.352 -89.157 0.50 11.44 33 THR C CA 1
ATOM 1965 C C A THR C 1 33 ? 70.816 55.207 -90.712 0.50 10.81 33 THR C C 1
ATOM 1966 C C B THR C 1 33 ? 70.806 55.178 -90.675 0.50 11.03 33 THR C C 1
ATOM 1967 O O A THR C 1 33 ? 70.487 56.097 -91.501 0.50 10.94 33 THR C O 1
ATOM 1968 O O B THR C 1 33 ? 70.401 56.081 -91.418 0.50 11.13 33 THR C O 1
ATOM 1975 N N . GLY C 1 34 ? 71.249 53.999 -91.119 1.00 10.50 34 GLY C N 1
ATOM 1976 C CA . GLY C 1 34 ? 71.323 53.661 -92.527 1.00 10.84 34 GLY C CA 1
ATOM 1977 C C . GLY C 1 34 ? 69.959 53.232 -93.040 1.00 12.68 34 GLY C C 1
ATOM 1978 O O . GLY C 1 34 ? 69.233 52.508 -92.352 1.00 13.74 34 GLY C O 1
ATOM 1979 N N . GLY C 1 35 ? 69.642 53.596 -94.263 1.00 13.25 35 GLY C N 1
ATOM 1980 C CA . GLY C 1 35 ? 68.417 53.220 -94.876 1.00 14.73 35 GLY C CA 1
ATOM 1981 C C . GLY C 1 35 ? 68.223 51.732 -95.145 1.00 15.80 35 GLY C C 1
ATOM 1982 O O . GLY C 1 35 ? 67.130 51.205 -94.944 1.00 16.27 35 GLY C O 1
ATOM 1983 N N . PHE C 1 36 ? 69.278 51.029 -95.516 1.00 12.84 36 PHE C N 1
ATOM 1984 C CA . PHE C 1 36 ? 69.105 49.627 -95.960 1.00 13.34 36 PHE C CA 1
ATOM 1985 C C . PHE C 1 36 ? 69.020 48.665 -94.775 1.00 14.00 36 PHE C C 1
ATOM 1986 O O . PHE C 1 36 ? 68.104 47.833 -94.736 1.00 15.26 36 PHE C O 1
ATOM 1994 N N . LEU C 1 37 ? 69.957 48.748 -93.844 1.00 12.67 37 LEU C N 1
ATOM 1995 C CA . LEU C 1 37 ? 69.952 47.835 -92.674 1.00 14.70 37 LEU C CA 1
ATOM 1996 C C . LEU C 1 37 ? 69.125 48.402 -91.527 1.00 15.22 37 LEU C C 1
ATOM 1997 O O . LEU C 1 37 ? 68.818 47.702 -90.538 1.00 17.38 37 LEU C O 1
ATOM 2002 N N . LYS C 1 38 ? 68.755 49.673 -91.634 1.00 15.56 38 LYS C N 1
ATOM 2003 C CA . LYS C 1 38 ? 67.978 50.342 -90.592 1.00 16.84 38 LYS C CA 1
ATOM 2004 C C . LYS C 1 38 ? 68.678 50.258 -89.245 1.00 16.79 38 LYS C C 1
ATOM 2005 O O . LYS C 1 38 ? 68.030 50.126 -88.210 1.00 19.33 38 LYS C O 1
ATOM 2011 N N . ALA C 1 39 ? 69.990 50.446 -89.241 1.00 15.49 39 ALA C N 1
ATOM 2012 C CA . ALA C 1 39 ? 70.778 50.265 -88.020 1.00 14.99 39 ALA C CA 1
ATOM 2013 C C . ALA C 1 39 ? 71.601 51.528 -87.728 1.00 14.26 39 ALA C C 1
ATOM 2014 O O . ALA C 1 39 ? 71.879 52.291 -88.641 1.00 14.04 39 ALA C O 1
ATOM 2016 N N . GLY C 1 40 ? 72.007 51.726 -86.478 1.00 13.10 40 GLY C N 1
ATOM 2017 C CA . GLY C 1 40 ? 72.716 52.945 -86.119 1.00 12.54 40 GLY C CA 1
ATOM 2018 C C . GLY C 1 40 ? 74.133 52.997 -86.699 1.00 12.70 40 GLY C C 1
ATOM 2019 O O . GLY C 1 40 ? 74.816 51.969 -86.830 1.00 14.44 40 GLY C O 1
ATOM 2020 N N . ASN C 1 41 ? 74.509 54.159 -87.205 1.00 11.66 41 ASN C N 1
ATOM 2021 C CA . ASN C 1 41 ? 75.855 54.415 -87.635 1.00 10.63 41 ASN C CA 1
ATOM 2022 C C . ASN C 1 41 ? 76.203 55.859 -87.256 1.00 10.92 41 ASN C C 1
ATOM 2023 O O . ASN C 1 41 ? 75.417 56.502 -86.537 1.00 10.52 41 ASN C O 1
ATOM 2028 N N . THR C 1 42 ? 77.348 56.344 -87.712 1.00 11.54 42 THR C N 1
ATOM 2029 C CA . THR C 1 42 ? 77.835 57.669 -87.307 1.00 11.26 42 THR C CA 1
ATOM 2030 C C . THR C 1 42 ? 78.198 58.462 -88.550 1.00 10.13 42 THR C C 1
ATOM 2031 O O . THR C 1 42 ? 78.909 57.968 -89.405 1.00 12.00 42 THR C O 1
ATOM 2035 N N . THR C 1 43 ? 77.719 59.704 -88.615 1.00 9.69 43 THR C N 1
ATOM 2036 C CA . THR C 1 43 ? 78.102 60.582 -89.702 1.00 10.37 43 THR C CA 1
ATOM 2037 C C . THR C 1 43 ? 79.025 61.635 -89.160 1.00 10.26 43 THR C C 1
ATOM 2038 O O . THR C 1 43 ? 78.617 62.473 -88.319 1.00 10.99 43 THR C O 1
ATOM 2042 N N . PHE C 1 44 ? 80.226 61.711 -89.709 1.00 7.95 44 PHE C N 1
ATOM 2043 C CA . PHE C 1 44 ? 81.160 62.743 -89.326 1.00 7.64 44 PHE C CA 1
ATOM 2044 C C . PHE C 1 44 ? 81.041 63.894 -90.287 1.00 8.87 44 PHE C C 1
ATOM 2045 O O . PHE C 1 44 ? 80.822 63.694 -91.504 1.00 9.90 44 PHE C O 1
ATOM 2053 N N . ILE C 1 45 ? 81.189 65.097 -89.745 1.00 9.79 45 ILE C N 1
ATOM 2054 C CA . ILE C 1 45 ? 81.281 66.301 -90.517 1.00 7.92 45 ILE C CA 1
ATOM 2055 C C . ILE C 1 45 ? 82.616 66.908 -90.201 1.00 8.68 45 ILE C C 1
ATOM 2056 O O . ILE C 1 45 ? 82.927 67.136 -89.030 1.00 8.99 45 ILE C O 1
ATOM 2061 N N . ILE C 1 46 ? 83.482 66.968 -91.223 1.00 6.64 46 ILE C N 1
ATOM 2062 C CA . ILE C 1 46 ? 84.859 67.370 -91.009 1.00 7.16 46 ILE C CA 1
ATOM 2063 C C . ILE C 1 46 ? 85.231 68.482 -91.957 1.00 7.53 46 ILE C C 1
ATOM 2064 O O . ILE C 1 46 ? 85.278 68.287 -93.150 1.00 7.79 46 ILE C O 1
ATOM 2069 N N . GLY C 1 47 ? 85.371 69.694 -91.448 1.00 7.25 47 GLY C N 1
ATOM 2070 C CA . GLY C 1 47 ? 85.729 70.824 -92.304 1.00 7.90 47 GLY C CA 1
ATOM 2071 C C . GLY C 1 47 ? 87.230 70.989 -92.347 1.00 8.55 47 GLY C C 1
ATOM 2072 O O . GLY C 1 47 ? 87.889 70.892 -91.314 1.00 9.72 47 GLY C O 1
ATOM 2073 N N A THR C 1 48 ? 87.803 71.155 -93.522 0.50 8.27 48 THR C N 1
ATOM 2074 N N B THR C 1 48 ? 87.768 71.216 -93.544 0.50 10.11 48 THR C N 1
ATOM 2075 C CA A THR C 1 48 ? 89.232 71.379 -93.538 0.50 8.42 48 THR C CA 1
ATOM 2076 C CA B THR C 1 48 ? 89.205 71.071 -93.790 0.50 12.04 48 THR C CA 1
ATOM 2077 C C A THR C 1 48 ? 89.646 72.184 -94.744 0.50 10.02 48 THR C C 1
ATOM 2078 C C B THR C 1 48 ? 89.649 72.133 -94.814 0.50 12.11 48 THR C C 1
ATOM 2079 O O A THR C 1 48 ? 88.891 72.393 -95.680 0.50 11.09 48 THR C O 1
ATOM 2080 O O B THR C 1 48 ? 88.879 72.509 -95.689 0.50 12.69 48 THR C O 1
ATOM 2087 N N . GLU C 1 49 ? 90.888 72.633 -94.683 1.00 11.51 49 GLU C N 1
ATOM 2088 C CA . GLU C 1 49 ? 91.489 73.398 -95.732 1.00 11.30 49 GLU C CA 1
ATOM 2089 C C . GLU C 1 49 ? 91.575 72.574 -97.053 1.00 10.50 49 GLU C C 1
ATOM 2090 O O . GLU C 1 49 ? 91.746 71.381 -97.017 1.00 11.54 49 GLU C O 1
ATOM 2096 N N . ASP C 1 50 ? 91.412 73.240 -98.198 1.00 13.06 50 ASP C N 1
ATOM 2097 C CA . ASP C 1 50 ? 91.444 72.567 -99.468 1.00 13.96 50 ASP C CA 1
ATOM 2098 C C . ASP C 1 50 ? 92.636 71.613 -99.590 1.00 13.41 50 ASP C C 1
ATOM 2099 O O . ASP C 1 50 ? 92.498 70.465 -99.996 1.00 14.04 50 ASP C O 1
ATOM 2104 N N . GLU C 1 51 ? 93.807 72.103 -99.204 1.00 14.89 51 GLU C N 1
ATOM 2105 C CA . GLU C 1 51 ? 95.031 71.382 -99.422 1.00 16.61 51 GLU C CA 1
ATOM 2106 C C . GLU C 1 51 ? 95.166 70.187 -98.474 1.00 16.06 51 GLU C C 1
ATOM 2107 O O . GLU C 1 51 ? 96.006 69.294 -98.728 1.00 19.53 51 GLU C O 1
ATOM 2113 N N . ARG C 1 52 ? 94.309 70.109 -97.430 1.00 13.63 52 ARG C N 1
ATOM 2114 C CA . ARG C 1 52 ? 94.351 68.989 -96.499 1.00 11.36 52 ARG C CA 1
ATOM 2115 C C . ARG C 1 52 ? 93.249 67.942 -96.680 1.00 11.65 52 ARG C C 1
ATOM 2116 O O . ARG C 1 52 ? 93.222 66.951 -95.947 1.00 13.21 52 ARG C O 1
ATOM 2124 N N . VAL C 1 53 ? 92.427 68.098 -97.703 1.00 12.50 53 VAL C N 1
ATOM 2125 C CA . VAL C 1 53 ? 91.312 67.155 -97.913 1.00 12.67 53 VAL C CA 1
ATOM 2126 C C . VAL C 1 53 ? 91.795 65.739 -98.131 1.00 14.15 53 VAL C C 1
ATOM 2127 O O . VAL C 1 53 ? 91.292 64.794 -97.536 1.00 13.05 53 VAL C O 1
ATOM 2131 N N . GLU C 1 54 ? 92.850 65.593 -98.919 1.00 17.41 54 GLU C N 1
ATOM 2132 C CA . GLU C 1 54 ? 93.349 64.251 -99.194 1.00 19.78 54 GLU C CA 1
ATOM 2133 C C . GLU C 1 54 ? 93.994 63.598 -97.985 1.00 15.61 54 GLU C C 1
ATOM 2134 O O . GLU C 1 54 ? 93.841 62.393 -97.801 1.00 16.30 54 GLU C O 1
ATOM 2140 N N . ASP C 1 55 ? 94.590 64.394 -97.094 1.00 13.79 55 ASP C N 1
ATOM 2141 C CA . ASP C 1 55 ? 95.091 63.909 -95.830 1.00 14.40 55 ASP C CA 1
ATOM 2142 C C . ASP C 1 55 ? 93.963 63.474 -94.875 1.00 13.06 55 ASP C C 1
ATOM 2143 O O . ASP C 1 55 ? 94.077 62.454 -94.202 1.00 14.56 55 ASP C O 1
ATOM 2148 N N . ALA C 1 56 ? 92.847 64.207 -94.858 1.00 11.80 56 ALA C N 1
ATOM 2149 C CA . ALA C 1 56 ? 91.726 63.779 -94.046 1.00 10.99 56 ALA C CA 1
ATOM 2150 C C . ALA C 1 56 ? 91.137 62.466 -94.589 1.00 10.76 56 ALA C C 1
ATOM 2151 O O . ALA C 1 56 ? 90.775 61.592 -93.826 1.00 11.29 56 ALA C O 1
ATOM 2153 N N . LEU C 1 57 ? 90.972 62.388 -95.893 1.00 11.33 57 LEU C N 1
ATOM 2154 C CA . LEU C 1 57 ? 90.478 61.160 -96.573 1.00 12.06 57 LEU C CA 1
ATOM 2155 C C . LEU C 1 57 ? 91.375 59.969 -96.273 1.00 13.40 57 LEU C C 1
ATOM 2156 O O . LEU C 1 57 ? 90.860 58.905 -95.983 1.00 15.17 57 LEU C O 1
ATOM 2161 N N . ALA C 1 58 ? 92.683 60.194 -96.195 1.00 13.40 58 ALA C N 1
ATOM 2162 C CA . ALA C 1 58 ? 93.635 59.131 -95.840 1.00 14.85 58 ALA C CA 1
ATOM 2163 C C . ALA C 1 58 ? 93.427 58.617 -94.429 1.00 14.03 58 ALA C C 1
ATOM 2164 O O . ALA C 1 58 ? 93.491 57.409 -94.165 1.00 15.67 58 ALA C O 1
ATOM 2166 N N . ILE C 1 59 ? 93.192 59.531 -93.503 1.00 13.62 59 ILE C N 1
ATOM 2167 C CA . ILE C 1 59 ? 92.936 59.169 -92.143 1.00 13.05 59 ILE C CA 1
ATOM 2168 C C . ILE C 1 59 ? 91.630 58.374 -92.072 1.00 12.21 59 ILE C C 1
ATOM 2169 O O . ILE C 1 59 ? 91.524 57.378 -91.360 1.00 13.63 59 ILE C O 1
ATOM 2174 N N . ILE C 1 60 ? 90.605 58.802 -92.806 1.00 12.13 60 ILE C N 1
ATOM 2175 C CA . ILE C 1 60 ? 89.344 58.091 -92.812 1.00 12.19 60 ILE C CA 1
ATOM 2176 C C . ILE C 1 60 ? 89.548 56.658 -93.367 1.00 13.17 60 ILE C C 1
ATOM 2177 O O . ILE C 1 60 ? 89.076 55.673 -92.778 1.00 14.56 60 ILE C O 1
ATOM 2182 N N . LYS C 1 61 ? 90.250 56.575 -94.471 1.00 14.13 61 LYS C N 1
ATOM 2183 C CA . LYS C 1 61 ? 90.426 55.293 -95.171 1.00 16.05 61 LYS C CA 1
ATOM 2184 C C . LYS C 1 61 ? 91.217 54.334 -94.264 1.00 17.07 61 LYS C C 1
ATOM 2185 O O . LYS C 1 61 ? 90.896 53.148 -94.180 1.00 19.31 61 LYS C O 1
ATOM 2191 N N . GLU C 1 62 ? 92.181 54.887 -93.553 1.00 17.42 62 GLU C N 1
ATOM 2192 C CA . GLU C 1 62 ? 93.100 54.112 -92.710 1.00 22.40 62 GLU C CA 1
ATOM 2193 C C . GLU C 1 62 ? 92.449 53.608 -91.420 1.00 20.57 62 GLU C C 1
ATOM 2194 O O . GLU C 1 62 ? 92.873 52.584 -90.865 1.00 24.34 62 GLU C O 1
ATOM 2200 N N . ASN C 1 63 ? 91.411 54.294 -90.955 1.00 15.80 63 ASN C N 1
ATOM 2201 C CA . ASN C 1 63 ? 90.856 54.038 -89.647 1.00 16.93 63 ASN C CA 1
ATOM 2202 C C . ASN C 1 63 ? 89.460 53.424 -89.657 1.00 18.35 63 ASN C C 1
ATOM 2203 O O . ASN C 1 63 ? 88.881 53.155 -88.606 1.00 20.21 63 ASN C O 1
ATOM 2208 N N . CYS C 1 64 ? 88.947 53.168 -90.847 1.00 16.05 64 CYS C N 1
ATOM 2209 C CA . CYS C 1 64 ? 87.593 52.651 -91.000 1.00 17.88 64 CYS C CA 1
ATOM 2210 C C . CYS C 1 64 ? 87.658 51.388 -91.841 1.00 22.86 64 CYS C C 1
ATOM 2211 O O . CYS C 1 64 ? 88.163 51.435 -92.959 1.00 38.16 64 CYS C O 1
ATOM 2214 N N . LYS C 1 65 ? 86.986 50.327 -91.396 1.00 17.90 65 LYS C N 1
ATOM 2215 C CA . LYS C 1 65 ? 87.165 49.038 -92.017 1.00 18.31 65 LYS C CA 1
ATOM 2216 C C . LYS C 1 65 ? 85.869 48.544 -92.588 1.00 14.07 65 LYS C C 1
ATOM 2217 O O . LYS C 1 65 ? 84.825 48.653 -91.923 1.00 14.99 65 LYS C O 1
ATOM 2223 N N . ALA C 1 66 ? 85.916 47.955 -93.769 1.00 14.13 66 ALA C N 1
ATOM 2224 C CA . ALA C 1 66 ? 84.724 47.279 -94.321 1.00 15.69 66 ALA C CA 1
ATOM 2225 C C . ALA C 1 66 ? 84.428 46.014 -93.505 1.00 17.64 66 ALA C C 1
ATOM 2226 O O . ALA C 1 66 ? 85.375 45.298 -93.096 1.00 17.83 66 ALA C O 1
ATOM 2228 N N . ARG C 1 67 ? 83.153 45.810 -93.135 1.00 16.45 67 ARG C N 1
ATOM 2229 C CA . ARG C 1 67 ? 82.712 44.615 -92.380 1.00 16.75 67 ARG C CA 1
ATOM 2230 C C . ARG C 1 67 ? 81.483 43.994 -93.007 1.00 16.67 67 ARG C C 1
ATOM 2231 O O . ARG C 1 67 ? 80.650 44.677 -93.553 1.00 17.53 67 ARG C O 1
ATOM 2239 N N . GLU C 1 68 ? 81.378 42.671 -92.945 1.00 16.48 68 GLU C N 1
ATOM 2240 C CA . GLU C 1 68 ? 80.167 42.012 -93.311 1.00 15.29 68 GLU C CA 1
ATOM 2241 C C . GLU C 1 68 ? 79.160 42.063 -92.187 1.00 17.00 68 GLU C C 1
ATOM 2242 O O . GLU C 1 68 ? 79.486 41.801 -90.984 1.00 18.32 68 GLU C O 1
ATOM 2248 N N . GLN C 1 69 ? 77.929 42.411 -92.551 1.00 13.78 69 GLN C N 1
ATOM 2249 C CA . GLN C 1 69 ? 76.802 42.384 -91.650 1.00 14.63 69 GLN C CA 1
ATOM 2250 C C . GLN C 1 69 ? 75.642 41.574 -92.196 1.00 15.51 69 GLN C C 1
ATOM 2251 O O . GLN C 1 69 ? 75.419 41.531 -93.385 1.00 17.20 69 GLN C O 1
ATOM 2257 N N . MET C 1 70 ? 75.023 40.798 -91.323 1.00 16.26 70 MET C N 1
ATOM 2258 C CA . MET C 1 70 ? 74.003 39.848 -91.707 1.00 19.69 70 MET C CA 1
ATOM 2259 C C . MET C 1 70 ? 72.672 40.567 -91.913 1.00 25.53 70 MET C C 1
ATOM 2260 O O . MET C 1 70 ? 72.344 41.531 -91.199 1.00 24.47 70 MET C O 1
ATOM 2265 N N . MET C 1 71 ? 71.966 40.184 -92.971 1.00 22.71 71 MET C N 1
ATOM 2266 C CA . MET C 1 71 ? 70.548 40.516 -93.082 1.00 28.34 71 MET C CA 1
ATOM 2267 C C . MET C 1 71 ? 69.742 39.857 -91.973 1.00 30.61 71 MET C C 1
ATOM 2268 O O . MET C 1 71 ? 69.936 38.672 -91.644 1.00 28.73 71 MET C O 1
ATOM 2273 N N . THR C 1 72 ? 68.794 40.611 -91.420 1.00 30.77 72 THR C N 1
ATOM 2274 C CA . THR C 1 72 ? 67.852 40.040 -90.463 1.00 44.76 72 THR C CA 1
ATOM 2275 C C . THR C 1 72 ? 66.451 40.463 -90.867 1.00 42.58 72 THR C C 1
ATOM 2276 O O . THR C 1 72 ? 66.288 41.179 -91.851 1.00 41.96 72 THR C O 1
ATOM 2280 N N . PRO C 1 73 ? 65.428 39.940 -90.171 1.00 50.56 73 PRO C N 1
ATOM 2281 C CA . PRO C 1 73 ? 64.049 40.212 -90.594 1.00 53.61 73 PRO C CA 1
ATOM 2282 C C . PRO C 1 73 ? 63.439 41.436 -89.908 1.00 47.92 73 PRO C C 1
ATOM 2283 O O . PRO C 1 73 ? 64.127 42.433 -89.698 1.00 48.21 73 PRO C O 1
ATOM 2287 N N . THR C 1 83 ? 59.578 31.119 -90.300 1.00 28.97 83 THR C N 1
ATOM 2288 C CA . THR C 1 83 ? 59.440 29.936 -89.451 1.00 29.83 83 THR C CA 1
ATOM 2289 C C . THR C 1 83 ? 60.800 29.273 -89.101 1.00 28.93 83 THR C C 1
ATOM 2290 O O . THR C 1 83 ? 60.825 28.181 -88.517 1.00 31.01 83 THR C O 1
ATOM 2294 N N . TYR C 1 84 ? 61.906 29.949 -89.431 1.00 27.72 84 TYR C N 1
ATOM 2295 C CA . TYR C 1 84 ? 63.244 29.403 -89.211 1.00 21.86 84 TYR C CA 1
ATOM 2296 C C . TYR C 1 84 ? 64.285 30.534 -89.315 1.00 21.20 84 TYR C C 1
ATOM 2297 O O . TYR C 1 84 ? 63.964 31.611 -89.789 1.00 20.48 84 TYR C O 1
ATOM 2306 N N . VAL C 1 85 ? 65.488 30.296 -88.782 1.00 16.40 85 VAL C N 1
ATOM 2307 C CA . VAL C 1 85 ? 66.681 31.123 -89.027 1.00 15.80 85 VAL C CA 1
ATOM 2308 C C . VAL C 1 85 ? 67.288 30.632 -90.336 1.00 13.48 85 VAL C C 1
ATOM 2309 O O . VAL C 1 85 ? 67.725 29.471 -90.428 1.00 13.64 85 VAL C O 1
ATOM 2313 N N . PRO C 1 86 ? 67.315 31.495 -91.339 1.00 12.92 86 PRO C N 1
ATOM 2314 C CA . PRO C 1 86 ? 67.718 31.078 -92.675 1.00 12.85 86 PRO C CA 1
ATOM 2315 C C . PRO C 1 86 ? 69.227 31.026 -92.809 1.00 12.45 86 PRO C C 1
ATOM 2316 O O . PRO C 1 86 ? 69.943 31.584 -91.963 1.00 12.91 86 PRO C O 1
ATOM 2320 N N . TYR C 1 87 ? 69.677 30.309 -93.823 1.00 11.43 87 TYR C N 1
ATOM 2321 C CA . TYR C 1 87 ? 71.084 30.374 -94.216 1.00 12.17 87 TYR C CA 1
ATOM 2322 C C . TYR C 1 87 ? 71.455 31.862 -94.238 1.00 11.94 87 TYR C C 1
ATOM 2323 O O . TYR C 1 87 ? 70.754 32.675 -94.879 1.00 12.30 87 TYR C O 1
ATOM 2332 N N . PRO C 1 88 ? 72.559 32.219 -93.608 1.00 11.82 88 PRO C N 1
ATOM 2333 C CA . PRO C 1 88 ? 72.933 33.642 -93.547 1.00 12.43 88 PRO C CA 1
ATOM 2334 C C . PRO C 1 88 ? 73.186 34.273 -94.899 1.00 12.59 88 PRO C C 1
ATOM 2335 O O . PRO C 1 88 ? 73.817 33.671 -95.775 1.00 13.27 88 PRO C O 1
ATOM 2339 N N . ILE C 1 89 ? 72.724 35.508 -95.028 1.00 13.51 89 ILE C N 1
ATOM 2340 C CA . ILE C 1 89 ? 72.994 36.362 -96.163 1.00 13.84 89 ILE C CA 1
ATOM 2341 C C . ILE C 1 89 ? 73.572 37.668 -95.645 1.00 13.96 89 ILE C C 1
ATOM 2342 O O . ILE C 1 89 ? 73.090 38.208 -94.675 1.00 14.84 89 ILE C O 1
ATOM 2347 N N . GLU C 1 90 ? 74.652 38.091 -96.256 1.00 13.46 90 GLU C N 1
ATOM 2348 C CA . GLU C 1 90 ? 75.468 39.209 -95.792 1.00 15.21 90 GLU C CA 1
ATOM 2349 C C . GLU C 1 90 ? 75.298 40.424 -96.719 1.00 14.16 90 GLU C C 1
ATOM 2350 O O . GLU C 1 90 ? 75.080 40.253 -97.933 1.00 12.66 90 GLU C O 1
ATOM 2356 N N . VAL C 1 91 ? 75.633 41.615 -96.191 1.00 12.68 91 VAL C N 1
ATOM 2357 C CA . VAL C 1 91 ? 76.067 42.763 -97.024 1.00 13.42 91 VAL C CA 1
ATOM 2358 C C . VAL C 1 91 ? 77.405 43.268 -96.526 1.00 13.98 91 VAL C C 1
ATOM 2359 O O . VAL C 1 91 ? 77.702 43.114 -95.358 1.00 16.60 91 VAL C O 1
ATOM 2363 N N . GLN C 1 92 ? 78.188 43.888 -97.394 1.00 13.73 92 GLN C N 1
ATOM 2364 C CA . GLN C 1 92 ? 79.507 44.393 -97.011 1.00 15.50 92 GLN C CA 1
ATOM 2365 C C . GLN C 1 92 ? 79.389 45.881 -96.732 1.00 16.15 92 GLN C C 1
ATOM 2366 O O . GLN C 1 92 ? 79.139 46.673 -97.661 1.00 18.12 92 GLN C O 1
ATOM 2372 N N . VAL C 1 93 ? 79.425 46.224 -95.466 1.00 13.63 93 VAL C N 1
ATOM 2373 C CA . VAL C 1 93 ? 79.265 47.620 -95.061 1.00 13.02 93 VAL C CA 1
ATOM 2374 C C . VAL C 1 93 ? 80.647 48.231 -95.257 1.00 14.87 93 VAL C C 1
ATOM 2375 O O . VAL C 1 93 ? 81.627 47.725 -94.729 1.00 13.17 93 VAL C O 1
ATOM 2379 N N . GLY C 1 94 ? 80.743 49.306 -96.037 1.00 12.56 94 GLY C N 1
ATOM 2380 C CA . GLY C 1 94 ? 82.035 49.920 -96.321 1.00 12.28 94 GLY C CA 1
ATOM 2381 C C . GLY C 1 94 ? 82.619 50.578 -95.089 1.00 11.58 94 GLY C C 1
ATOM 2382 O O . GLY C 1 94 ? 81.890 50.897 -94.151 1.00 11.56 94 GLY C O 1
ATOM 2383 N N . GLY C 1 95 ? 83.931 50.840 -95.120 1.00 11.74 95 GLY C N 1
ATOM 2384 C CA . GLY C 1 95 ? 84.579 51.626 -94.076 1.00 12.24 95 GLY C CA 1
ATOM 2385 C C . GLY C 1 95 ? 83.944 53.012 -93.994 1.00 10.86 95 GLY C C 1
ATOM 2386 O O . GLY C 1 95 ? 83.644 53.496 -92.906 1.00 11.78 95 GLY C O 1
ATOM 2387 N N . ALA C 1 96 ? 83.677 53.615 -95.155 1.00 10.14 96 ALA C N 1
ATOM 2388 C CA . ALA C 1 96 ? 83.135 54.946 -95.187 1.00 9.26 96 ALA C CA 1
ATOM 2389 C C . ALA C 1 96 ? 82.567 55.280 -96.515 1.00 9.11 96 ALA C C 1
ATOM 2390 O O . ALA C 1 96 ? 83.154 54.906 -97.541 1.00 10.65 96 ALA C O 1
ATOM 2392 N N . THR C 1 97 ? 81.432 55.983 -96.476 1.00 8.68 97 THR C N 1
ATOM 2393 C CA . THR C 1 97 ? 80.827 56.613 -97.656 1.00 8.66 97 THR C CA 1
ATOM 2394 C C . THR C 1 97 ? 81.034 58.104 -97.443 1.00 7.77 97 THR C C 1
ATOM 2395 O O . THR C 1 97 ? 80.570 58.672 -96.420 1.00 7.94 97 THR C O 1
ATOM 2399 N N . VAL C 1 98 ? 81.712 58.736 -98.389 1.00 7.05 98 VAL C N 1
ATOM 2400 C CA . VAL C 1 98 ? 82.294 60.074 -98.119 1.00 8.09 98 VAL C CA 1
ATOM 2401 C C . VAL C 1 98 ? 81.928 61.066 -99.249 1.00 8.28 98 VAL C C 1
ATOM 2402 O O . VAL C 1 98 ? 82.198 60.810 -100.425 1.00 9.46 98 VAL C O 1
ATOM 2406 N N . PHE C 1 99 ? 81.278 62.176 -98.875 1.00 7.01 99 PHE C N 1
ATOM 2407 C CA . PHE C 1 99 ? 81.003 63.254 -99.764 1.00 7.24 99 PHE C CA 1
ATOM 2408 C C . PHE C 1 99 ? 81.810 64.493 -99.388 1.00 8.39 99 PHE C C 1
ATOM 2409 O O . PHE C 1 99 ? 81.732 64.961 -98.250 1.00 8.99 99 PHE C O 1
ATOM 2417 N N . VAL C 1 100 ? 82.572 65.010 -100.332 1.00 8.42 100 VAL C N 1
ATOM 2418 C CA . VAL C 1 100 ? 83.346 66.231 -100.118 1.00 8.35 100 VAL C CA 1
ATOM 2419 C C . VAL C 1 100 ? 82.650 67.388 -100.795 1.00 8.97 100 VAL C C 1
ATOM 2420 O O . VAL C 1 100 ? 82.350 67.355 -101.993 1.00 9.57 100 VAL C O 1
ATOM 2424 N N . MET C 1 101 ? 82.245 68.361 -99.978 1.00 9.79 101 MET C N 1
ATOM 2425 C CA . MET C 1 101 ? 81.371 69.467 -100.412 1.00 10.39 101 MET C CA 1
ATOM 2426 C C . MET C 1 101 ? 82.149 70.798 -100.379 1.00 9.85 101 MET C C 1
ATOM 2427 O O . MET C 1 101 ? 82.962 71.042 -99.489 1.00 9.39 101 MET C O 1
ATOM 2432 N N . PRO C 1 102 ? 81.917 71.664 -101.361 1.00 10.60 102 PRO C N 1
ATOM 2433 C CA . PRO C 1 102 ? 82.483 72.991 -101.360 1.00 11.73 102 PRO C CA 1
ATOM 2434 C C . PRO C 1 102 ? 81.910 73.886 -100.250 1.00 11.86 102 PRO C C 1
ATOM 2435 O O . PRO C 1 102 ? 80.741 73.725 -99.853 1.00 13.10 102 PRO C O 1
ATOM 2439 N N . VAL C 1 103 ? 82.759 74.762 -99.711 1.00 11.06 103 VAL C N 1
ATOM 2440 C CA . VAL C 1 103 ? 82.396 75.697 -98.663 1.00 10.35 103 VAL C CA 1
ATOM 2441 C C . VAL C 1 103 ? 82.599 77.081 -99.236 1.00 10.62 103 VAL C C 1
ATOM 2442 O O . VAL C 1 103 ? 83.698 77.380 -99.710 1.00 12.04 103 VAL C O 1
ATOM 2446 N N . GLU C 1 104 ? 81.565 77.925 -99.192 1.00 10.50 104 GLU C N 1
ATOM 2447 C CA . GLU C 1 104 ? 81.676 79.320 -99.676 1.00 11.65 104 GLU C CA 1
ATOM 2448 C C . GLU C 1 104 ? 82.412 80.184 -98.667 1.00 13.15 104 GLU C C 1
ATOM 2449 O O . GLU C 1 104 ? 83.290 80.990 -99.040 1.00 13.25 104 GLU C O 1
ATOM 2455 N N . SER C 1 105 ? 82.137 79.987 -97.377 1.00 11.32 105 SER C N 1
ATOM 2456 C CA . SER C 1 105 ? 82.845 80.723 -96.333 1.00 12.85 105 SER C CA 1
ATOM 2457 C C . SER C 1 105 ? 82.833 80.001 -95.028 1.00 11.47 105 SER C C 1
ATOM 2458 O O . SER C 1 105 ? 81.947 79.182 -94.758 1.00 10.29 105 SER C O 1
ATOM 2461 N N . PHE C 1 106 ? 83.805 80.316 -94.187 1.00 11.99 106 PHE C N 1
ATOM 2462 C CA . PHE C 1 106 ? 83.981 79.710 -92.875 1.00 10.88 106 PHE C CA 1
ATOM 2463 C C . PHE C 1 106 ? 84.101 80.808 -91.831 1.00 12.71 106 PHE C C 1
ATOM 2464 O O . PHE C 1 106 ? 84.781 81.823 -92.079 1.00 12.67 106 PHE C O 1
ATOM 2472 N N . HIS C 1 107 ? 83.552 80.577 -90.645 1.00 10.40 107 HIS C N 1
ATOM 2473 C CA . HIS C 1 107 ? 83.647 81.532 -89.535 1.00 11.17 107 HIS C CA 1
ATOM 2474 C C . HIS C 1 107 ? 83.845 80.782 -88.256 1.00 12.49 107 HIS C C 1
ATOM 2475 O O . HIS C 1 107 ? 83.222 79.750 -88.007 1.00 11.31 107 HIS C O 1
ATOM 2482 N N . HIS C 1 108 ? 84.699 81.319 -87.393 1.00 12.04 108 HIS C N 1
ATOM 2483 C CA . HIS C 1 108 ? 84.883 80.801 -86.057 1.00 11.80 108 HIS C CA 1
ATOM 2484 C C . HIS C 1 108 ? 84.745 81.977 -85.100 1.00 14.00 108 HIS C C 1
ATOM 2485 O O . HIS C 1 108 ? 85.668 82.831 -85.013 1.00 15.04 108 HIS C O 1
ATOM 2492 N N . PHE C 1 109 ? 83.620 82.036 -84.407 1.00 12.41 109 PHE C N 1
ATOM 2493 C CA . PHE C 1 109 ? 83.260 83.179 -83.561 1.00 14.88 109 PHE C CA 1
ATOM 2494 C C . PHE C 1 109 ? 83.786 82.952 -82.159 1.00 17.51 109 PHE C C 1
ATOM 2495 O O . PHE C 1 109 ? 83.444 81.982 -81.501 1.00 17.14 109 PHE C O 1
ATOM 2503 N N . LEU C 1 110 ? 84.669 83.859 -81.729 1.00 19.24 110 LEU C N 1
ATOM 2504 C CA . LEU C 1 110 ? 85.419 83.677 -80.498 1.00 20.70 110 LEU C CA 1
ATOM 2505 C C . LEU C 1 110 ? 85.084 84.763 -79.422 1.00 23.16 110 LEU C C 1
ATOM 2506 O O . LEU C 1 110 ? 85.748 84.819 -78.376 1.00 25.18 110 LEU C O 1
ATOM 2511 N N . GLU C 1 111 ? 84.039 85.565 -79.631 1.00 24.40 111 GLU C N 1
ATOM 2512 C CA . GLU C 1 111 ? 83.588 86.543 -78.585 1.00 29.20 111 GLU C CA 1
ATOM 2513 C C . GLU C 1 111 ? 83.122 85.878 -77.262 1.00 34.52 111 GLU C C 1
ATOM 2514 O O . GLU C 1 111 ? 82.248 85.006 -77.276 1.00 25.97 111 GLU C O 1
ATOM 2516 N N . HIS C 1 112 ? 83.633 86.356 -76.118 1.00 42.83 112 HIS C N 1
ATOM 2517 C CA . HIS C 1 112 ? 83.154 85.885 -74.802 1.00 44.76 112 HIS C CA 1
ATOM 2518 C C . HIS C 1 112 ? 82.541 87.029 -73.988 1.00 47.33 112 HIS C C 1
ATOM 2519 O O . HIS C 1 112 ? 81.470 87.557 -74.342 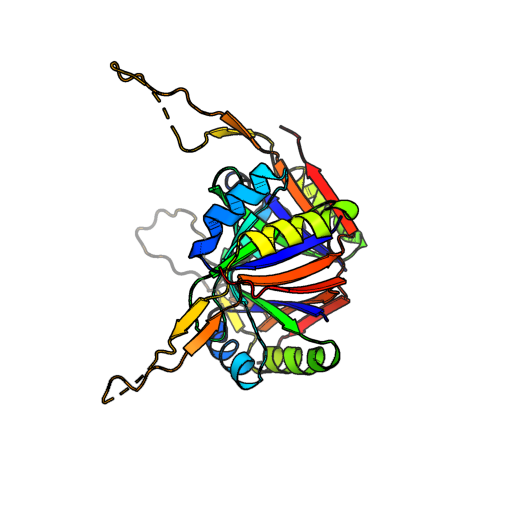1.00 46.95 112 HIS C O 1
#

Radius of gyration: 21.15 Å; Cα contacts (8 Å, |Δi|>4): 750; chains: 3; bounding box: 59×59×60 Å